Protein AF-A0A949KPG5-F1 (afdb_monomer_lite)

Sequence (249 aa):
MDTSNIGRNDLCPCGSGKKFKRCHMGREKDLVTDRLNQDPGQIALAITKLPVCDHPRAAEMIADFSLTSPAGKTITIKLVDLAAYAKLQTGAADAPRSTSGGVLVNPHKTRVLDPTHLYLALSPDADDSLIIHQLAHAADLICGSSLPPGKAAALSRETNLPVELLEHPQEFGDQLLELSERFGVELDAEDEIVAFLTKRKMLLPGRLIAEGNSSELLAAGEKTMRVLQDSKDEINARIRNRAGYTGGK

pLDDT: mean 87.22, std 13.72, range [38.03, 98.56]

Foldseek 3Di:
DDCPPQDQQHQPPLPPRHRCVVPCVVNVVVSCVSVVPDDLVVLLVQQVPAAFQPAVLLVVLQVPDWAQFPVRAIAGETGGAQQSVQCSVPPPDDGDPDQFAKDWDQLS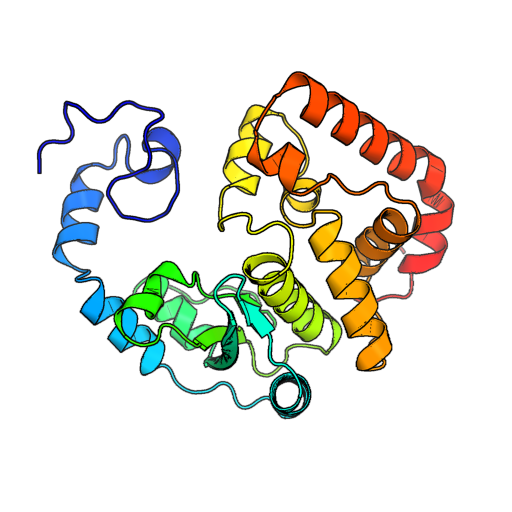SNCVPCVRYTYIHGHNPYDPQRSQLRVLLVRCCGPNLVDGPPLLVVLCVVQVFDSLLLSLALSSLVSSVVSCVVSVHDHALSNVLSVVCSVVVLRHGSVCSVVSPNPVSNVSRVSSVVCCVVCVVVSCVVHVPGPPDDPDD

Structure (mmCIF, N/CA/C/O backbone):
data_AF-A0A949KPG5-F1
#
_entry.id   AF-A0A949KPG5-F1
#
loop_
_atom_site.group_PDB
_atom_site.id
_atom_site.type_symbol
_atom_site.label_atom_id
_atom_site.label_alt_id
_atom_site.label_comp_id
_atom_site.label_asym_id
_atom_site.label_entity_id
_atom_site.label_seq_id
_atom_site.pdbx_PDB_ins_code
_atom_site.Cartn_x
_atom_site.Cartn_y
_atom_site.Cartn_z
_atom_site.occupancy
_atom_site.B_iso_or_equiv
_atom_site.auth_seq_id
_atom_site.auth_comp_id
_atom_site.auth_asym_id
_atom_site.auth_atom_id
_atom_site.pdbx_PDB_model_num
ATOM 1 N N . MET A 1 1 ? 35.330 7.882 1.977 1.00 56.25 1 MET A N 1
ATOM 2 C CA . MET A 1 1 ? 34.229 8.826 2.264 1.00 56.25 1 MET A CA 1
ATOM 3 C C . MET A 1 1 ? 34.246 9.070 3.755 1.00 56.25 1 MET A C 1
ATOM 5 O O . MET A 1 1 ? 34.258 8.091 4.489 1.00 56.25 1 MET A O 1
ATOM 9 N N . ASP A 1 2 ? 34.356 10.321 4.186 1.00 65.69 2 ASP A N 1
ATOM 10 C CA . ASP A 1 2 ? 34.474 10.651 5.604 1.00 65.69 2 ASP A CA 1
ATOM 11 C C . ASP A 1 2 ? 33.085 10.646 6.266 1.00 65.69 2 ASP A C 1
ATOM 13 O O . ASP A 1 2 ? 32.206 11.409 5.866 1.00 65.69 2 ASP A O 1
ATOM 17 N N . THR A 1 3 ? 32.862 9.743 7.225 1.00 67.50 3 THR A N 1
ATOM 18 C CA . THR A 1 3 ? 31.606 9.648 7.991 1.00 67.50 3 THR A CA 1
ATOM 19 C C . THR A 1 3 ? 31.633 10.443 9.291 1.00 67.50 3 THR A C 1
ATOM 21 O O . THR A 1 3 ? 30.638 10.448 10.012 1.00 67.50 3 THR A O 1
ATOM 24 N N . SER A 1 4 ? 32.735 11.141 9.579 1.00 72.50 4 SER A N 1
ATOM 25 C CA . SER A 1 4 ? 32.957 11.862 10.839 1.00 72.50 4 SER A CA 1
ATOM 26 C C . SER A 1 4 ? 31.982 13.022 11.061 1.00 72.50 4 SER A C 1
ATOM 28 O O . SER A 1 4 ? 31.731 13.397 12.200 1.00 72.50 4 SER A O 1
ATOM 30 N N . ASN A 1 5 ? 31.393 13.552 9.983 1.00 78.81 5 ASN A N 1
ATOM 31 C CA . ASN A 1 5 ? 30.455 14.679 10.022 1.00 78.81 5 ASN A CA 1
ATOM 32 C C . ASN A 1 5 ? 28.984 14.276 9.835 1.00 78.81 5 ASN A C 1
ATOM 34 O O . ASN A 1 5 ? 28.130 15.149 9.712 1.00 78.81 5 ASN A O 1
ATOM 38 N N . ILE A 1 6 ? 28.674 12.977 9.781 1.00 81.44 6 ILE A N 1
ATOM 39 C CA . ILE A 1 6 ? 27.290 12.512 9.642 1.00 81.44 6 ILE A CA 1
ATOM 40 C C . ILE A 1 6 ? 26.690 12.386 11.036 1.00 81.44 6 ILE A C 1
ATOM 42 O O . ILE A 1 6 ? 27.087 11.543 11.844 1.00 81.44 6 ILE A O 1
ATOM 46 N N . GLY A 1 7 ? 25.713 13.239 11.316 1.00 86.25 7 GLY A N 1
ATOM 47 C CA . GLY A 1 7 ? 24.964 13.217 12.552 1.00 86.25 7 GLY A CA 1
ATOM 48 C C . GLY A 1 7 ? 24.258 11.880 12.738 1.00 86.25 7 GLY A C 1
ATOM 49 O O . GLY A 1 7 ? 23.705 11.284 11.814 1.00 86.25 7 GLY A O 1
ATOM 50 N N . ARG A 1 8 ? 24.201 11.416 13.989 1.00 88.31 8 ARG A N 1
ATOM 51 C CA . ARG A 1 8 ? 23.516 10.175 14.387 1.00 88.31 8 ARG A CA 1
ATOM 52 C C . ARG A 1 8 ? 22.091 10.057 13.808 1.00 88.31 8 ARG A C 1
ATOM 54 O O . ARG A 1 8 ? 21.609 8.952 13.545 1.00 88.31 8 ARG A O 1
ATOM 61 N N . ASN A 1 9 ? 21.399 11.183 13.655 1.00 85.38 9 ASN A N 1
ATOM 62 C CA . ASN A 1 9 ? 20.020 11.248 13.174 1.00 85.38 9 ASN A CA 1
ATOM 63 C C . ASN A 1 9 ? 19.885 11.613 11.688 1.00 85.38 9 ASN A C 1
ATOM 65 O O . ASN A 1 9 ? 18.756 11.603 11.200 1.00 85.38 9 ASN A O 1
ATOM 69 N N . ASP A 1 10 ? 20.984 11.884 10.986 1.00 84.88 10 ASP A N 1
ATOM 70 C CA . ASP A 1 10 ? 20.966 12.239 9.567 1.00 84.88 10 ASP A CA 1
ATOM 71 C C . ASP A 1 10 ? 20.563 11.035 8.713 1.00 84.88 10 ASP A C 1
ATOM 73 O O . ASP A 1 10 ? 20.657 9.881 9.147 1.00 84.88 10 ASP A O 1
ATOM 77 N N . LEU A 1 11 ? 20.099 11.289 7.489 1.00 76.12 11 LEU A N 1
ATOM 78 C CA . LEU A 1 11 ? 19.806 10.219 6.539 1.00 76.12 11 LEU A CA 1
ATOM 79 C C . LEU A 1 11 ? 21.077 9.436 6.213 1.00 76.12 11 LEU A C 1
ATOM 81 O O . LEU A 1 11 ? 22.146 9.998 5.977 1.00 76.12 11 LEU A O 1
ATOM 85 N N . CYS A 1 12 ? 20.945 8.112 6.210 1.00 80.44 12 CYS A N 1
ATOM 86 C CA . CYS A 1 12 ? 22.068 7.229 6.007 1.00 80.44 12 CYS A CA 1
ATOM 87 C C . CYS A 1 12 ? 22.620 7.416 4.586 1.00 80.44 12 CYS A C 1
ATOM 89 O O . CYS A 1 12 ? 21.856 7.374 3.615 1.00 80.44 12 CYS A O 1
ATOM 91 N N . PRO A 1 13 ? 23.945 7.548 4.433 1.00 70.88 13 PRO A N 1
ATOM 92 C CA . PRO A 1 13 ? 24.547 7.879 3.151 1.00 70.88 13 PRO A CA 1
ATOM 93 C C . PRO A 1 13 ? 24.428 6.765 2.097 1.00 70.88 13 PRO A C 1
ATOM 95 O O . PRO A 1 13 ? 24.625 7.030 0.912 1.00 70.88 13 PRO A O 1
ATOM 98 N N . CYS A 1 14 ? 24.116 5.529 2.497 1.00 69.56 14 CYS A N 1
ATOM 99 C CA . CYS A 1 14 ? 23.904 4.399 1.583 1.00 69.56 14 CYS A CA 1
ATOM 100 C C . CYS A 1 14 ? 22.642 4.518 0.712 1.00 69.56 14 CYS A C 1
ATOM 102 O O . CYS A 1 14 ? 22.419 3.665 -0.135 1.00 69.56 14 CYS A O 1
ATOM 104 N N . GLY A 1 15 ? 21.790 5.530 0.917 1.00 62.12 15 GLY A N 1
ATOM 105 C CA . GLY A 1 15 ? 20.571 5.705 0.117 1.00 62.12 15 GLY A CA 1
ATOM 106 C C . GLY A 1 15 ? 19.405 4.805 0.537 1.00 62.12 15 GLY A C 1
ATOM 107 O O . GLY A 1 15 ? 18.381 4.771 -0.136 1.00 62.12 15 GLY A O 1
ATOM 108 N N . SER A 1 16 ? 19.507 4.121 1.682 1.00 63.41 16 SER A N 1
ATOM 109 C CA . SER A 1 16 ? 18.431 3.282 2.231 1.00 63.41 16 SER A CA 1
ATOM 110 C C . SER A 1 16 ? 17.210 4.062 2.740 1.00 63.41 16 SER A C 1
ATOM 112 O O . SER A 1 16 ? 16.208 3.449 3.100 1.00 63.41 16 SER A O 1
ATOM 114 N N . GLY A 1 17 ? 17.311 5.391 2.859 1.00 66.69 17 GLY A N 1
ATOM 115 C CA . GLY A 1 17 ? 16.279 6.251 3.451 1.00 66.69 17 GLY A CA 1
ATOM 116 C C . GLY A 1 17 ? 16.170 6.169 4.984 1.00 66.69 17 GLY A C 1
ATOM 117 O O . GLY A 1 17 ? 15.362 6.875 5.581 1.00 66.69 17 GLY A O 1
ATOM 118 N N . LYS A 1 18 ? 16.982 5.340 5.657 1.00 75.88 18 LYS A N 1
ATOM 119 C CA . LYS A 1 18 ? 16.983 5.182 7.128 1.00 75.88 18 LYS A CA 1
ATOM 120 C C . LYS A 1 18 ? 17.902 6.212 7.799 1.00 75.88 18 LYS A C 1
ATOM 122 O O . LYS A 1 18 ? 18.885 6.621 7.199 1.00 75.88 18 LYS A O 1
ATOM 127 N N . LYS A 1 19 ? 17.658 6.587 9.067 1.00 80.44 19 LYS A N 1
ATOM 128 C CA . LYS A 1 19 ? 18.608 7.397 9.873 1.00 80.44 19 LYS A CA 1
ATOM 129 C C . LYS A 1 19 ? 19.926 6.633 10.082 1.00 80.44 19 LYS A C 1
ATOM 131 O O . LYS A 1 19 ? 19.880 5.421 10.298 1.00 80.44 19 LYS A O 1
ATOM 136 N N . PHE A 1 20 ? 21.070 7.320 10.105 1.00 85.62 20 PHE A N 1
ATOM 137 C CA . PHE A 1 20 ? 22.410 6.723 10.206 1.00 85.62 20 PHE A CA 1
ATOM 138 C C . PHE A 1 20 ? 22.525 5.726 11.367 1.00 85.62 20 PHE A C 1
ATOM 140 O O . PHE A 1 20 ? 22.917 4.575 11.165 1.00 85.62 20 PHE A O 1
ATOM 147 N N . LYS A 1 21 ? 22.022 6.107 12.552 1.00 88.75 21 LYS A N 1
ATOM 148 C CA . LYS A 1 21 ? 21.967 5.250 13.753 1.00 88.75 21 LYS A CA 1
ATOM 149 C C . LYS A 1 21 ? 21.236 3.920 13.597 1.00 88.75 21 LYS A C 1
ATOM 151 O O . LYS A 1 21 ? 21.441 3.019 14.397 1.00 88.75 21 LYS A O 1
ATOM 156 N N . ARG A 1 22 ? 20.308 3.834 12.644 1.00 83.19 22 ARG A N 1
ATOM 157 C CA . ARG A 1 22 ? 19.443 2.665 12.416 1.00 83.19 22 ARG A CA 1
ATOM 158 C C . ARG A 1 22 ? 19.856 1.871 11.180 1.00 83.19 22 ARG A C 1
ATOM 160 O O . ARG A 1 22 ? 19.130 0.968 10.777 1.00 83.19 22 ARG A O 1
ATOM 167 N N . CYS A 1 23 ? 20.960 2.255 10.549 1.00 80.75 23 CYS A N 1
ATOM 168 C CA . CYS A 1 23 ? 21.417 1.663 9.307 1.00 80.75 23 CYS A CA 1
ATOM 169 C C . CYS A 1 23 ? 22.875 1.223 9.439 1.00 80.75 23 CYS A C 1
ATOM 171 O O . CYS A 1 23 ? 23.128 0.032 9.579 1.00 80.75 23 CYS A O 1
ATOM 173 N N . HIS A 1 24 ? 23.810 2.175 9.484 1.00 83.25 24 HIS A N 1
ATOM 174 C CA . HIS A 1 24 ? 25.244 1.886 9.385 1.00 83.25 24 HIS A CA 1
ATOM 175 C C . HIS A 1 24 ? 26.096 2.479 10.514 1.00 83.25 24 HIS A C 1
ATOM 177 O O . HIS A 1 24 ? 27.315 2.363 10.476 1.00 83.25 24 HIS A O 1
ATOM 183 N N . MET A 1 25 ? 25.492 3.081 11.540 1.00 82.94 25 MET A N 1
ATOM 184 C CA . MET A 1 25 ? 26.232 3.467 12.746 1.00 82.94 25 MET A CA 1
ATOM 185 C C . MET A 1 25 ? 26.735 2.212 13.474 1.00 82.94 25 MET A C 1
ATOM 187 O O . MET A 1 25 ? 25.940 1.341 13.829 1.00 82.94 25 MET A O 1
ATOM 191 N N . GLY A 1 26 ? 28.048 2.118 13.676 1.00 80.06 26 GLY A N 1
ATOM 192 C CA . GLY A 1 26 ? 28.745 0.913 14.134 1.00 80.06 26 GLY A CA 1
ATOM 193 C C . GLY A 1 26 ? 28.999 -0.134 13.039 1.00 80.06 26 GLY A C 1
ATOM 194 O O . GLY A 1 26 ? 29.493 -1.218 13.341 1.00 80.06 26 GLY A O 1
ATOM 195 N N . ARG A 1 27 ? 28.641 0.164 11.783 1.00 81.44 27 ARG A N 1
ATOM 196 C CA . ARG A 1 27 ? 28.876 -0.654 10.577 1.00 81.44 27 ARG A CA 1
ATOM 197 C C . ARG A 1 27 ? 29.355 0.221 9.419 1.00 81.44 27 ARG A C 1
ATOM 199 O O . ARG A 1 27 ? 28.983 0.034 8.265 1.00 81.44 27 ARG A O 1
ATOM 206 N N . GLU A 1 28 ? 30.165 1.227 9.719 1.00 80.94 28 GLU A N 1
ATOM 207 C CA . GLU A 1 28 ? 30.545 2.263 8.759 1.00 80.94 28 GLU A CA 1
ATOM 208 C C . GLU A 1 28 ? 31.368 1.697 7.595 1.00 80.94 28 GLU A C 1
ATOM 210 O O . GLU A 1 28 ? 31.343 2.237 6.492 1.00 80.94 28 GLU A O 1
ATOM 215 N N . LYS A 1 29 ? 32.056 0.571 7.817 1.00 67.06 29 LYS A N 1
ATOM 216 C CA . LYS A 1 29 ? 32.770 -0.169 6.770 1.00 67.06 29 LYS A CA 1
ATOM 217 C C . LYS A 1 29 ? 31.815 -0.712 5.704 1.00 67.06 29 LYS A C 1
ATOM 219 O O . LYS A 1 29 ? 32.155 -0.655 4.527 1.00 67.06 29 LYS A O 1
ATOM 224 N N . ASP A 1 30 ? 30.605 -1.112 6.091 1.00 65.19 30 ASP A N 1
ATOM 225 C CA . ASP A 1 30 ? 29.589 -1.630 5.171 1.00 65.19 30 ASP A CA 1
ATOM 226 C C . ASP A 1 30 ? 29.040 -0.518 4.263 1.00 65.19 30 ASP A C 1
ATOM 228 O O . ASP A 1 30 ? 28.627 -0.798 3.148 1.00 65.19 30 ASP A O 1
ATOM 232 N N . LEU A 1 31 ? 29.125 0.765 4.657 1.00 63.34 31 LEU A N 1
ATOM 233 C CA . LEU A 1 31 ? 28.793 1.890 3.762 1.00 63.34 31 LEU A CA 1
ATOM 234 C C . LEU A 1 31 ? 29.729 1.963 2.571 1.00 63.34 31 LEU A C 1
ATOM 236 O O . LEU A 1 31 ? 29.316 2.391 1.500 1.00 63.34 31 LEU A O 1
ATOM 240 N N . VAL A 1 32 ? 31.005 1.647 2.787 1.00 52.97 32 VAL A N 1
ATOM 241 C CA . VAL A 1 32 ? 32.020 1.676 1.740 1.00 52.97 32 VAL A CA 1
ATOM 242 C C . VAL A 1 32 ? 31.777 0.502 0.802 1.00 52.97 32 VAL A C 1
ATOM 244 O O . VAL A 1 32 ? 31.786 0.703 -0.402 1.00 52.97 32 VAL A O 1
ATOM 247 N N . THR A 1 33 ? 31.441 -0.674 1.328 1.00 51.62 33 THR A N 1
ATOM 248 C CA . THR A 1 33 ? 31.066 -1.850 0.534 1.00 51.62 33 THR A CA 1
ATOM 249 C C . THR A 1 33 ? 29.762 -1.635 -0.245 1.00 51.62 33 THR A C 1
ATOM 251 O O . THR A 1 33 ? 29.725 -1.901 -1.440 1.00 51.62 33 THR A O 1
ATOM 254 N N . ASP A 1 34 ? 28.724 -1.076 0.380 1.00 57.56 34 ASP A N 1
ATOM 255 C CA . ASP A 1 34 ? 27.431 -0.795 -0.258 1.00 57.56 34 ASP A CA 1
ATOM 256 C C . ASP A 1 34 ? 27.535 0.341 -1.289 1.00 57.56 34 ASP A C 1
ATOM 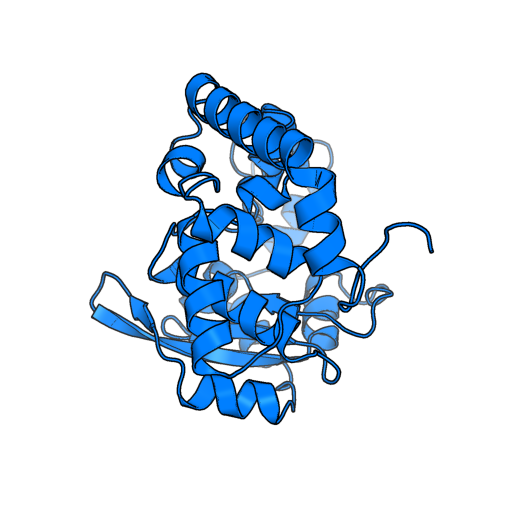258 O O . ASP A 1 34 ? 26.958 0.249 -2.367 1.00 57.56 34 ASP A O 1
ATOM 262 N N . ARG A 1 35 ? 28.307 1.405 -1.005 1.00 50.22 35 ARG A N 1
ATOM 263 C CA . ARG A 1 35 ? 28.515 2.527 -1.944 1.00 50.22 35 ARG A CA 1
ATOM 264 C C . ARG A 1 35 ? 29.476 2.203 -3.082 1.00 50.22 35 ARG A C 1
ATOM 266 O O . ARG A 1 35 ? 29.284 2.727 -4.173 1.00 50.22 35 ARG A O 1
ATOM 273 N N . LEU A 1 36 ? 30.511 1.393 -2.847 1.00 44.59 36 LEU A N 1
ATOM 274 C CA . LEU A 1 36 ? 31.435 0.966 -3.906 1.00 44.59 36 LEU A CA 1
ATOM 275 C C . LEU A 1 36 ? 30.798 -0.074 -4.839 1.00 44.59 36 LEU A C 1
ATOM 277 O O . LEU A 1 36 ? 31.226 -0.173 -5.984 1.00 44.59 36 LEU A O 1
ATOM 281 N N . ASN A 1 37 ? 29.772 -0.804 -4.385 1.00 51.34 37 ASN A N 1
ATOM 282 C CA . ASN A 1 37 ? 29.113 -1.855 -5.167 1.00 51.34 37 ASN A CA 1
ATOM 283 C C . ASN A 1 37 ? 27.812 -1.432 -5.866 1.00 51.34 37 ASN A C 1
ATOM 285 O O . ASN A 1 37 ? 27.186 -2.273 -6.508 1.00 51.34 37 ASN A O 1
ATOM 289 N N . GLN A 1 38 ? 27.359 -0.182 -5.744 1.00 60.91 38 GLN A N 1
ATOM 290 C CA . GLN A 1 38 ? 26.048 0.204 -6.269 1.00 60.91 38 GLN A CA 1
ATOM 291 C C . GLN A 1 38 ? 26.065 1.590 -6.920 1.00 60.91 38 GLN A C 1
ATOM 293 O O . GLN A 1 38 ? 25.584 2.576 -6.365 1.00 60.91 38 GLN A O 1
ATOM 298 N N . ASP A 1 39 ? 26.587 1.657 -8.146 1.00 73.38 39 ASP A N 1
ATOM 299 C CA . ASP A 1 39 ? 26.216 2.724 -9.078 1.00 73.38 39 ASP A CA 1
ATOM 300 C C . ASP A 1 39 ? 24.673 2.740 -9.208 1.00 73.38 39 ASP A C 1
ATOM 302 O O . ASP A 1 39 ? 24.089 1.703 -9.549 1.00 73.38 39 ASP A O 1
ATOM 306 N N . PRO A 1 40 ? 23.983 3.870 -8.939 1.00 75.62 40 PRO A N 1
ATOM 307 C CA . PRO A 1 40 ? 22.532 3.969 -9.094 1.00 75.62 40 PRO A CA 1
ATOM 308 C C . PRO A 1 40 ? 22.040 3.503 -10.469 1.00 75.62 40 PRO A C 1
ATOM 310 O O . PRO A 1 40 ? 20.967 2.906 -10.563 1.00 75.62 40 PRO A O 1
ATOM 313 N N . GLY A 1 41 ? 22.837 3.720 -11.523 1.00 84.00 41 GLY A N 1
ATOM 314 C CA . GLY A 1 41 ? 22.552 3.207 -12.860 1.00 84.00 41 GLY A CA 1
ATOM 315 C C . GLY A 1 41 ? 22.588 1.678 -12.929 1.00 84.00 41 GLY A C 1
ATOM 316 O O . GLY A 1 41 ? 21.709 1.075 -13.540 1.00 84.00 41 GLY A O 1
ATOM 317 N N . GLN A 1 42 ? 23.543 1.029 -12.256 1.00 85.56 42 GLN A N 1
ATOM 318 C CA . GLN A 1 42 ? 23.644 -0.434 -12.202 1.00 85.56 42 GLN A CA 1
ATOM 319 C C . GLN A 1 42 ? 22.510 -1.075 -11.399 1.00 85.56 42 GLN A C 1
ATOM 321 O O . GLN A 1 42 ? 21.978 -2.092 -11.839 1.00 85.56 42 GLN A O 1
ATOM 326 N N . ILE A 1 43 ? 22.092 -0.484 -10.271 1.00 85.75 43 ILE A N 1
ATOM 327 C CA . ILE A 1 43 ? 20.917 -0.975 -9.527 1.00 85.75 43 ILE A CA 1
ATOM 328 C C . ILE A 1 43 ? 19.665 -0.874 -10.396 1.00 85.75 43 ILE A C 1
ATOM 330 O O . ILE A 1 43 ? 18.920 -1.847 -10.518 1.00 85.75 43 ILE A O 1
ATOM 334 N N . ALA A 1 44 ? 19.434 0.294 -11.004 1.00 89.88 44 ALA A N 1
ATOM 335 C CA . ALA A 1 44 ? 18.288 0.505 -11.876 1.00 89.88 44 ALA A CA 1
ATOM 336 C C . ALA A 1 44 ? 18.293 -0.514 -13.020 1.00 89.88 44 ALA A C 1
ATOM 338 O O . ALA A 1 44 ? 17.279 -1.157 -13.290 1.00 89.88 44 ALA A O 1
ATOM 339 N N . LEU A 1 45 ? 19.459 -0.731 -13.638 1.00 92.00 45 LEU A N 1
ATOM 340 C CA . LEU A 1 45 ? 19.629 -1.703 -14.709 1.00 92.00 45 LEU A CA 1
ATOM 341 C C . LEU A 1 45 ? 19.344 -3.130 -14.230 1.00 92.00 45 LEU A C 1
ATOM 343 O O . LEU A 1 45 ? 18.668 -3.874 -14.932 1.00 92.00 45 LEU A O 1
ATOM 347 N N . ALA A 1 46 ? 19.819 -3.509 -13.044 1.00 92.38 46 ALA A N 1
ATOM 348 C CA . ALA A 1 46 ? 19.567 -4.825 -12.471 1.00 92.38 46 ALA A CA 1
ATOM 349 C C . ALA A 1 46 ? 18.071 -5.055 -12.214 1.00 92.38 46 ALA A C 1
ATOM 351 O O . ALA A 1 46 ? 17.557 -6.104 -12.584 1.00 92.38 46 ALA A O 1
ATOM 352 N N . ILE A 1 47 ? 17.363 -4.064 -11.660 1.00 93.12 47 ILE A N 1
ATOM 353 C CA . ILE A 1 47 ? 15.917 -4.150 -11.401 1.00 93.12 47 ILE A CA 1
ATOM 354 C C . ILE A 1 47 ? 15.126 -4.228 -12.710 1.00 93.12 47 ILE A C 1
ATOM 356 O O . ILE A 1 47 ? 14.265 -5.089 -12.851 1.00 93.12 47 ILE A O 1
ATOM 360 N N . THR A 1 48 ? 15.437 -3.371 -13.688 1.00 94.56 48 THR A N 1
ATOM 361 C CA . THR A 1 48 ? 14.739 -3.351 -14.993 1.00 94.56 48 THR A CA 1
ATOM 362 C C . THR A 1 48 ? 14.937 -4.635 -15.808 1.00 94.56 48 THR A C 1
ATOM 364 O O . THR A 1 48 ? 14.162 -4.902 -16.722 1.00 94.56 48 THR A O 1
ATOM 367 N N . LYS A 1 49 ? 15.965 -5.430 -15.479 1.00 95.88 49 LYS A N 1
ATOM 368 C CA . LYS A 1 49 ? 16.280 -6.725 -16.099 1.00 95.88 49 LYS A CA 1
ATOM 369 C C . LYS A 1 49 ? 15.787 -7.930 -15.299 1.00 95.88 49 LYS A C 1
ATOM 371 O O . LYS A 1 49 ? 16.075 -9.060 -15.696 1.00 95.88 49 LYS A O 1
ATOM 376 N N . LEU A 1 50 ? 15.103 -7.719 -14.175 1.00 95.50 50 LEU A N 1
ATOM 377 C CA . LEU A 1 50 ? 14.531 -8.832 -13.427 1.00 95.50 50 LEU A CA 1
ATOM 378 C C . LEU A 1 50 ? 13.514 -9.587 -14.293 1.00 95.50 50 LEU A C 1
ATOM 380 O O . LEU A 1 50 ? 12.850 -8.971 -15.131 1.00 95.50 50 LEU A O 1
ATOM 384 N N . PRO A 1 51 ? 13.376 -10.909 -14.092 1.00 97.00 51 PRO A N 1
ATOM 385 C CA . PRO A 1 51 ? 12.312 -11.671 -14.724 1.00 97.00 51 PRO A CA 1
ATOM 386 C C . PRO A 1 51 ? 10.953 -11.039 -14.421 1.00 97.00 51 PRO A C 1
ATOM 388 O O . PRO A 1 51 ? 10.711 -10.592 -13.298 1.00 97.00 51 PRO A O 1
ATOM 391 N N . VAL A 1 52 ? 10.074 -11.012 -15.418 1.00 96.94 52 VAL A N 1
ATOM 392 C CA . VAL A 1 52 ? 8.681 -10.596 -15.232 1.00 96.94 52 VAL A CA 1
ATOM 393 C C . VAL A 1 52 ? 7.975 -11.640 -14.366 1.00 96.94 52 VAL A C 1
ATOM 395 O O . VAL A 1 52 ? 8.185 -12.837 -14.561 1.00 96.94 52 VAL A O 1
ATOM 398 N N . CYS A 1 53 ? 7.146 -11.196 -13.420 1.00 96.00 53 CYS A N 1
ATOM 399 C CA . CYS A 1 53 ? 6.233 -12.097 -12.717 1.00 96.00 53 CYS A CA 1
ATOM 400 C C . CYS A 1 53 ? 5.025 -12.380 -13.618 1.00 96.00 53 CYS A C 1
ATOM 402 O O . CYS A 1 53 ? 4.294 -11.455 -13.978 1.00 96.00 53 CYS A O 1
ATOM 404 N N . ASP A 1 54 ? 4.844 -13.644 -14.004 1.00 94.12 54 ASP A N 1
ATOM 405 C CA . ASP A 1 54 ? 3.699 -14.086 -14.800 1.00 94.12 54 ASP A CA 1
ATOM 406 C C . ASP A 1 54 ? 2.496 -14.321 -13.883 1.00 94.12 54 ASP A C 1
ATOM 408 O O . ASP A 1 54 ? 2.337 -15.387 -13.289 1.00 94.12 54 ASP A O 1
ATOM 412 N N . HIS A 1 55 ? 1.683 -13.278 -13.723 1.00 95.94 55 HIS A N 1
ATOM 413 C CA . HIS A 1 55 ? 0.494 -13.304 -12.885 1.00 95.94 55 HIS A CA 1
ATOM 414 C C . HIS A 1 55 ? -0.708 -12.749 -13.664 1.00 95.94 55 HIS A C 1
ATOM 416 O O . HIS A 1 55 ? -0.873 -11.527 -13.739 1.00 95.94 55 HIS A O 1
ATOM 422 N N . PRO A 1 56 ? -1.594 -13.607 -14.209 1.00 94.94 56 PRO A N 1
ATOM 423 C CA . PRO A 1 56 ? -2.662 -13.180 -15.118 1.00 94.94 56 PRO A CA 1
ATOM 424 C C . PRO A 1 56 ? -3.582 -12.112 -14.524 1.00 94.94 56 PRO A C 1
ATOM 426 O O . PRO A 1 56 ? -3.867 -11.105 -15.168 1.00 94.94 56 PRO A O 1
ATOM 429 N N . ARG A 1 57 ? -3.992 -12.296 -13.264 1.00 95.00 57 ARG A N 1
ATOM 430 C CA . ARG A 1 57 ? -4.895 -11.363 -12.586 1.00 95.00 57 ARG A CA 1
ATOM 431 C C . ARG A 1 57 ? -4.263 -9.996 -12.313 1.00 95.00 57 ARG A C 1
ATOM 433 O O . ARG A 1 57 ? -4.875 -8.973 -12.596 1.00 95.00 57 ARG A O 1
ATOM 440 N N . ALA A 1 58 ? -3.017 -9.960 -11.841 1.00 96.62 58 ALA A N 1
ATOM 441 C CA . ALA A 1 58 ? -2.277 -8.712 -11.682 1.00 96.62 58 ALA A CA 1
ATOM 442 C C . ALA A 1 58 ? -2.043 -8.011 -13.029 1.00 96.62 58 ALA A C 1
ATOM 444 O O . ALA A 1 58 ? -2.157 -6.791 -13.105 1.00 96.62 58 ALA A O 1
ATOM 445 N N . ALA A 1 59 ? -1.753 -8.765 -14.095 1.00 95.75 59 ALA A N 1
ATOM 446 C CA . ALA A 1 59 ? -1.591 -8.210 -15.436 1.00 95.75 59 ALA A CA 1
ATOM 447 C C . ALA A 1 59 ? -2.886 -7.554 -15.950 1.00 95.75 59 ALA A C 1
ATOM 449 O O . ALA A 1 59 ? -2.823 -6.459 -16.505 1.00 95.75 59 ALA A O 1
ATOM 450 N N . GLU A 1 60 ? -4.044 -8.179 -15.715 1.00 95.75 60 GLU A N 1
ATOM 451 C CA . GLU A 1 60 ? -5.364 -7.605 -16.011 1.00 95.75 60 GLU A CA 1
ATOM 452 C C . GLU A 1 60 ? -5.588 -6.294 -15.243 1.00 95.75 60 GLU A C 1
ATOM 454 O O . GLU A 1 60 ? -5.862 -5.264 -15.855 1.00 95.75 60 GLU A O 1
ATOM 459 N N . MET A 1 61 ? -5.401 -6.304 -13.917 1.00 96.44 61 MET A N 1
ATOM 460 C CA . MET A 1 61 ? -5.583 -5.108 -13.085 1.00 96.44 61 MET A CA 1
ATOM 461 C C . MET A 1 61 ? -4.652 -3.966 -13.512 1.00 96.44 61 MET A C 1
ATOM 463 O O . MET A 1 61 ? -5.066 -2.810 -13.545 1.00 96.44 61 MET A O 1
ATOM 467 N N . ILE A 1 62 ? -3.401 -4.282 -13.863 1.00 95.38 62 ILE A N 1
ATOM 468 C CA . ILE A 1 62 ? -2.393 -3.294 -14.264 1.00 95.38 62 ILE A CA 1
ATOM 469 C C . ILE A 1 62 ? -2.664 -2.711 -15.651 1.00 95.38 62 ILE A C 1
ATOM 471 O O . ILE A 1 62 ? -2.372 -1.535 -15.865 1.00 95.38 62 ILE A O 1
ATOM 475 N N . ALA A 1 63 ? -3.216 -3.491 -16.585 1.00 93.25 63 ALA A N 1
ATOM 476 C CA . ALA A 1 63 ? -3.482 -3.026 -17.947 1.00 93.25 63 ALA A CA 1
ATOM 477 C C . ALA A 1 63 ? -4.370 -1.770 -17.969 1.00 93.25 63 ALA A C 1
ATOM 479 O O . ALA A 1 63 ? -4.106 -0.842 -18.734 1.00 93.25 63 ALA A O 1
ATOM 480 N N . ASP A 1 64 ? -5.347 -1.708 -17.062 1.00 85.44 64 ASP A N 1
ATOM 481 C CA . ASP A 1 64 ? -6.252 -0.568 -16.916 1.00 85.44 64 ASP A CA 1
ATOM 482 C C . ASP A 1 64 ? -5.827 0.400 -15.791 1.00 85.44 64 ASP A C 1
ATOM 484 O O . ASP A 1 64 ? -6.527 1.376 -15.492 1.00 85.44 64 ASP A O 1
ATOM 488 N N . PHE A 1 65 ? -4.685 0.163 -15.144 1.00 90.94 65 PHE A N 1
ATOM 489 C CA . PHE A 1 65 ? -4.189 0.971 -14.035 1.00 90.94 65 PHE A CA 1
ATOM 490 C C . PHE A 1 65 ? -3.055 1.898 -14.486 1.00 90.94 65 PHE A C 1
ATOM 492 O O . PHE A 1 65 ? -1.886 1.520 -14.595 1.00 90.94 65 PHE A O 1
ATOM 499 N N . SER A 1 66 ? -3.407 3.165 -14.706 1.00 91.25 66 SER A N 1
ATOM 500 C CA . SER A 1 66 ? -2.455 4.245 -14.966 1.00 91.25 66 SER A CA 1
ATOM 501 C C . SER A 1 66 ? -2.657 5.383 -13.977 1.00 91.25 66 SER A C 1
ATOM 503 O O . SER A 1 66 ? -3.791 5.782 -13.713 1.00 91.25 66 SER A O 1
ATOM 505 N N . LEU A 1 67 ? -1.560 5.948 -13.486 1.00 92.88 67 LEU A N 1
ATOM 506 C CA . LEU A 1 67 ? -1.567 7.064 -12.547 1.00 92.88 67 LEU A CA 1
ATOM 507 C C . LEU A 1 67 ? -1.093 8.330 -13.254 1.00 92.88 67 LEU A C 1
ATOM 509 O O . LEU A 1 67 ? -0.167 8.288 -14.063 1.00 92.88 67 LEU A O 1
ATOM 513 N N . THR A 1 68 ? -1.683 9.477 -12.930 1.00 93.19 68 THR A N 1
ATOM 514 C CA . THR A 1 68 ? -1.178 10.769 -13.410 1.00 93.19 68 THR A CA 1
ATOM 515 C C . THR A 1 68 ? -0.420 11.450 -12.283 1.00 93.19 68 THR A C 1
ATOM 517 O O . THR A 1 68 ? -1.000 11.815 -11.265 1.00 93.19 68 THR A O 1
ATOM 520 N N . SER A 1 69 ? 0.892 11.618 -12.453 1.00 88.19 69 SER A N 1
ATOM 521 C CA . SER A 1 69 ? 1.718 12.337 -11.477 1.00 88.19 69 SER A CA 1
ATOM 522 C C . SER A 1 69 ? 1.317 13.818 -11.377 1.00 88.19 69 SER A C 1
ATOM 524 O O . SER A 1 69 ? 0.791 14.370 -12.347 1.00 88.19 69 SER A O 1
ATOM 526 N N . PRO A 1 70 ? 1.662 14.524 -10.282 1.00 85.69 70 PRO A N 1
ATOM 527 C CA . PRO A 1 70 ? 1.409 15.964 -10.148 1.00 85.69 70 PRO A CA 1
ATOM 528 C C . PRO A 1 70 ? 2.033 16.812 -11.267 1.00 85.69 70 PRO 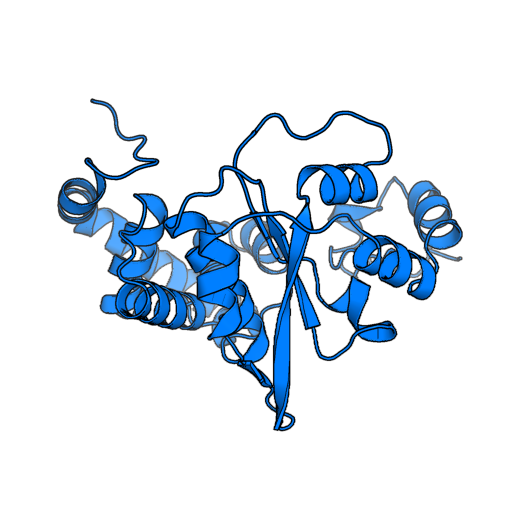A C 1
ATOM 530 O O . PRO A 1 70 ? 1.566 17.906 -11.564 1.00 85.69 70 PRO A O 1
ATOM 533 N N . ALA A 1 71 ? 3.083 16.297 -11.916 1.00 87.25 71 ALA A N 1
ATOM 534 C CA . ALA A 1 71 ? 3.725 16.922 -13.071 1.00 87.25 71 ALA A CA 1
ATOM 535 C C . ALA A 1 71 ? 3.030 16.604 -14.415 1.00 87.25 71 ALA A C 1
ATOM 537 O O . ALA A 1 71 ? 3.587 16.899 -15.470 1.00 87.25 71 ALA A O 1
ATOM 538 N N . GLY A 1 72 ? 1.862 15.954 -14.399 1.00 90.88 72 GLY A N 1
ATOM 539 C CA . GLY A 1 72 ? 1.087 15.596 -15.588 1.00 90.88 72 GLY A CA 1
ATOM 540 C C . GLY A 1 72 ? 1.630 14.402 -16.377 1.00 90.88 72 GLY A C 1
ATOM 541 O O . GLY A 1 72 ? 1.150 14.129 -17.473 1.00 90.88 72 GLY A O 1
ATOM 542 N N . LYS A 1 73 ? 2.637 13.681 -15.863 1.00 91.88 73 LYS A N 1
ATOM 543 C CA . LYS A 1 73 ? 3.160 12.471 -16.523 1.00 91.88 73 LYS A CA 1
ATOM 544 C C . LYS A 1 73 ? 2.343 11.249 -16.147 1.00 91.88 73 LYS A C 1
ATOM 546 O O . LYS A 1 73 ? 2.124 11.026 -14.955 1.00 91.88 73 LYS A O 1
ATOM 551 N N . THR A 1 74 ? 2.007 10.440 -17.143 1.00 95.38 74 THR A N 1
ATOM 552 C CA . THR A 1 74 ? 1.444 9.105 -16.950 1.00 95.38 74 THR A CA 1
ATOM 553 C C . THR A 1 74 ? 2.506 8.167 -16.384 1.00 95.38 74 THR A C 1
ATOM 555 O O . THR A 1 74 ? 3.619 8.086 -16.907 1.00 95.38 74 THR A O 1
ATOM 558 N N . ILE A 1 75 ? 2.153 7.479 -15.306 1.00 95.81 75 ILE A N 1
ATOM 559 C CA . ILE A 1 75 ? 2.957 6.477 -14.619 1.00 95.81 75 ILE A CA 1
ATOM 560 C C . ILE A 1 75 ? 2.223 5.140 -14.719 1.00 95.81 75 ILE A C 1
ATOM 562 O O . ILE A 1 75 ? 1.028 5.061 -14.435 1.00 95.81 75 ILE A O 1
ATOM 566 N N . THR A 1 76 ? 2.942 4.094 -15.109 1.00 96.38 76 THR A N 1
ATOM 567 C CA . THR A 1 76 ? 2.417 2.722 -15.241 1.00 96.38 76 THR A CA 1
ATOM 568 C C . THR A 1 76 ? 3.187 1.755 -14.346 1.00 96.38 76 THR A C 1
ATOM 570 O O . THR A 1 76 ? 4.266 2.094 -13.853 1.00 96.38 76 THR A O 1
ATOM 573 N N . ILE A 1 77 ? 2.669 0.543 -14.145 1.00 96.88 77 ILE A N 1
ATOM 574 C CA . ILE A 1 77 ? 3.312 -0.484 -13.314 1.00 96.88 77 ILE A CA 1
ATOM 575 C C . ILE A 1 77 ? 3.917 -1.591 -14.180 1.00 96.88 77 ILE A C 1
ATOM 577 O O . ILE A 1 77 ? 3.330 -2.017 -15.169 1.00 96.88 77 ILE A O 1
ATOM 581 N N . LYS A 1 78 ? 5.103 -2.065 -13.791 1.00 97.44 78 LYS A N 1
ATOM 582 C CA . LYS A 1 78 ? 5.747 -3.273 -14.315 1.00 97.44 78 LYS A CA 1
ATOM 583 C C . LYS A 1 78 ? 5.853 -4.323 -13.217 1.00 97.44 78 LYS A C 1
ATOM 585 O O . LYS A 1 78 ? 6.315 -4.021 -12.117 1.00 97.44 78 LYS A O 1
ATOM 590 N N . LEU A 1 79 ? 5.465 -5.552 -13.536 1.00 97.62 79 LEU A N 1
ATOM 591 C CA . LEU A 1 79 ? 5.609 -6.700 -12.645 1.00 97.62 79 LEU A CA 1
ATOM 592 C C . LEU A 1 79 ? 7.004 -7.311 -12.771 1.00 97.62 79 LEU A C 1
ATOM 594 O O . LEU A 1 79 ? 7.492 -7.529 -13.880 1.00 97.62 79 LEU A O 1
ATOM 598 N N . VAL A 1 80 ? 7.620 -7.630 -11.637 1.00 97.19 80 VAL A N 1
ATOM 599 C CA . VAL A 1 80 ? 8.875 -8.394 -11.569 1.00 97.19 80 VAL A CA 1
ATOM 600 C C . VAL A 1 80 ? 8.762 -9.518 -10.548 1.00 97.19 80 VAL A C 1
ATOM 602 O O . VAL A 1 80 ? 7.976 -9.441 -9.607 1.00 97.19 80 VAL A O 1
ATOM 605 N N . ASP A 1 81 ? 9.538 -10.577 -10.732 1.00 95.75 81 ASP A N 1
ATOM 606 C CA . ASP A 1 81 ? 9.550 -11.731 -9.837 1.00 95.75 81 ASP A CA 1
ATOM 607 C C . ASP A 1 81 ? 10.067 -11.348 -8.439 1.00 95.75 81 ASP A C 1
ATOM 609 O O . ASP A 1 81 ? 11.179 -10.824 -8.281 1.00 95.75 81 ASP A O 1
ATOM 613 N N . LEU A 1 82 ? 9.257 -11.619 -7.409 1.00 94.25 82 LEU A N 1
ATOM 614 C CA . LEU A 1 82 ? 9.592 -11.287 -6.023 1.00 94.25 82 LEU A CA 1
ATOM 615 C C . LEU A 1 82 ? 10.849 -12.009 -5.533 1.00 94.25 82 LEU A C 1
ATOM 617 O O . LEU A 1 82 ? 11.677 -11.402 -4.851 1.00 94.25 82 LEU A O 1
ATOM 621 N N . ALA A 1 83 ? 11.024 -13.284 -5.886 1.00 91.00 83 ALA A N 1
ATOM 622 C CA . ALA A 1 83 ? 12.162 -14.070 -5.423 1.00 91.00 83 ALA A CA 1
ATOM 623 C C . ALA A 1 83 ? 13.482 -13.566 -6.032 1.00 91.00 83 ALA A C 1
ATOM 625 O O . ALA A 1 83 ? 14.499 -13.470 -5.339 1.00 91.00 83 ALA A O 1
ATOM 626 N N . ALA A 1 84 ? 13.476 -13.199 -7.311 1.00 91.69 84 ALA A N 1
ATOM 627 C CA . ALA A 1 84 ? 14.600 -12.586 -8.000 1.00 91.69 84 ALA A CA 1
ATOM 628 C C . ALA A 1 84 ? 14.904 -11.190 -7.438 1.00 91.69 84 ALA A C 1
ATOM 630 O O . ALA A 1 84 ? 16.072 -10.874 -7.193 1.00 91.69 84 ALA A O 1
ATOM 631 N N . TYR A 1 85 ? 13.873 -10.384 -7.158 1.00 91.25 85 TYR A N 1
ATOM 632 C CA . TYR A 1 85 ? 14.053 -9.093 -6.493 1.00 91.25 85 TYR A CA 1
ATOM 633 C C . TYR A 1 85 ? 14.673 -9.252 -5.098 1.00 91.25 85 TYR A C 1
ATOM 635 O O . TYR A 1 85 ? 15.619 -8.537 -4.767 1.00 91.25 85 TYR A O 1
ATOM 643 N N . ALA A 1 86 ? 14.205 -10.213 -4.298 1.00 86.31 86 ALA A N 1
ATOM 644 C CA . ALA A 1 86 ? 14.739 -10.482 -2.965 1.00 86.31 86 ALA A CA 1
ATOM 645 C C . ALA A 1 86 ? 16.225 -10.879 -3.011 1.00 86.31 86 ALA A C 1
ATOM 647 O O . ALA A 1 86 ? 17.033 -10.280 -2.301 1.00 86.31 86 ALA A O 1
ATOM 648 N N . LYS A 1 87 ? 16.606 -11.795 -3.915 1.00 84.31 87 LYS A N 1
ATOM 649 C CA . LYS A 1 87 ? 18.011 -12.194 -4.145 1.00 84.31 87 LYS A CA 1
ATOM 650 C C . LYS A 1 87 ? 18.905 -11.012 -4.527 1.00 84.31 87 LYS A C 1
ATOM 652 O O . LYS A 1 87 ? 20.069 -10.965 -4.134 1.00 84.31 87 LYS A O 1
ATOM 657 N N . LEU A 1 88 ? 18.370 -10.045 -5.276 1.00 84.62 88 LEU A N 1
ATOM 658 C CA . LEU A 1 88 ? 19.089 -8.818 -5.621 1.00 84.62 88 LEU A CA 1
ATOM 659 C C . LEU A 1 88 ? 19.321 -7.912 -4.394 1.00 84.62 88 LEU A C 1
ATOM 661 O O . LEU A 1 88 ? 20.312 -7.188 -4.364 1.00 84.62 88 LEU A O 1
ATOM 665 N N . GLN A 1 89 ? 18.435 -7.936 -3.389 1.00 75.38 89 GLN A N 1
ATOM 666 C CA . GLN A 1 89 ? 18.563 -7.117 -2.174 1.00 75.38 89 GLN A CA 1
ATOM 667 C C . GLN A 1 89 ? 19.506 -7.719 -1.124 1.00 75.38 89 GLN A C 1
ATOM 669 O O . GLN A 1 89 ? 20.236 -6.971 -0.477 1.00 75.38 89 GLN A O 1
ATOM 674 N N . THR A 1 90 ? 19.470 -9.037 -0.911 1.00 66.00 90 THR A N 1
ATOM 675 C CA . THR A 1 90 ? 20.218 -9.707 0.172 1.00 66.00 90 THR A CA 1
ATOM 676 C C . THR A 1 90 ? 21.580 -10.251 -0.262 1.00 66.00 90 THR A C 1
ATOM 678 O O . THR A 1 90 ? 22.366 -10.678 0.585 1.00 66.00 90 THR A O 1
ATOM 681 N N . GLY A 1 91 ? 21.881 -10.245 -1.565 1.00 56.38 91 GLY A N 1
ATOM 682 C CA . GLY A 1 91 ? 22.925 -11.109 -2.116 1.00 56.38 91 GLY A CA 1
ATOM 683 C C . GLY A 1 91 ? 22.498 -12.583 -2.049 1.00 56.38 91 GLY A C 1
ATOM 684 O O . GLY A 1 91 ? 21.371 -12.895 -1.678 1.00 56.38 91 GLY A O 1
ATOM 685 N N . ALA A 1 92 ? 23.379 -13.518 -2.416 1.00 38.03 92 ALA A N 1
ATOM 686 C CA . ALA A 1 92 ? 23.081 -14.957 -2.522 1.00 38.03 92 ALA A CA 1
ATOM 687 C C . ALA A 1 92 ? 22.822 -15.689 -1.175 1.00 38.03 92 ALA A C 1
ATOM 689 O O . ALA A 1 92 ? 23.187 -16.854 -1.036 1.00 38.03 92 ALA A O 1
ATOM 690 N N . ALA A 1 93 ? 22.220 -15.029 -0.184 1.00 39.41 93 ALA A N 1
ATOM 691 C CA . ALA A 1 93 ? 21.794 -15.619 1.079 1.00 39.41 93 ALA A CA 1
ATOM 692 C C . ALA A 1 93 ? 20.259 -15.630 1.185 1.00 39.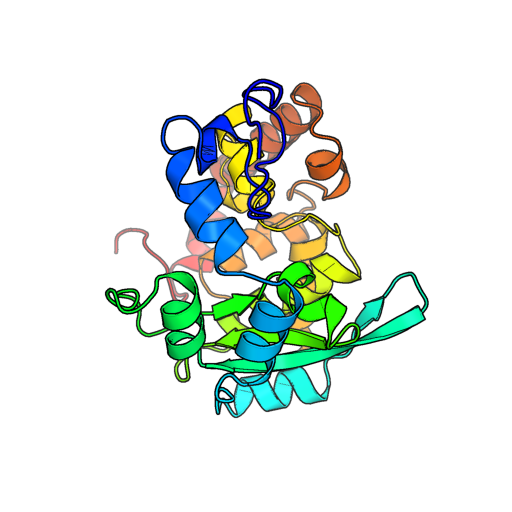41 93 ALA A C 1
ATOM 694 O O . ALA A 1 93 ? 19.598 -14.653 0.828 1.00 39.41 93 ALA A O 1
ATOM 695 N N . ASP A 1 94 ? 19.768 -16.784 1.645 1.00 38.03 94 ASP A N 1
ATOM 696 C CA . ASP A 1 94 ? 18.401 -17.308 1.741 1.00 38.03 94 ASP A CA 1
ATOM 697 C C . ASP A 1 94 ? 17.227 -16.361 1.450 1.00 38.03 94 ASP A C 1
ATOM 699 O O . ASP A 1 94 ? 17.013 -15.334 2.098 1.00 38.03 94 ASP A O 1
ATOM 703 N N . ALA A 1 95 ? 16.406 -16.797 0.489 1.00 42.91 95 ALA A N 1
ATOM 704 C CA . ALA A 1 95 ? 15.125 -16.194 0.153 1.00 42.91 95 ALA A CA 1
ATOM 705 C C . ALA A 1 95 ? 14.178 -16.165 1.378 1.00 42.91 95 ALA A C 1
ATOM 707 O O . ALA A 1 95 ? 14.232 -17.067 2.221 1.00 42.91 95 ALA A O 1
ATOM 708 N N . PRO A 1 96 ? 13.295 -15.153 1.485 1.00 43.31 96 PRO A N 1
ATOM 709 C CA . PRO A 1 96 ? 12.311 -15.084 2.559 1.00 43.31 96 PRO A CA 1
ATOM 710 C C . PRO A 1 96 ? 11.444 -16.354 2.624 1.00 43.31 96 PRO A C 1
ATOM 712 O O . PRO A 1 96 ? 11.105 -16.944 1.604 1.00 43.31 96 PRO A O 1
ATOM 715 N N . ARG A 1 97 ? 11.068 -16.757 3.846 1.00 44.38 97 ARG A N 1
ATOM 716 C CA . ARG A 1 97 ? 10.290 -17.978 4.151 1.00 44.38 97 ARG A CA 1
ATOM 717 C C . ARG A 1 97 ? 8.801 -17.919 3.759 1.00 44.38 97 ARG A C 1
ATOM 719 O O . ARG A 1 97 ? 8.121 -18.926 3.928 1.00 44.38 97 ARG A O 1
ATOM 726 N N . SER A 1 98 ? 8.297 -16.777 3.284 1.00 49.41 98 SER A N 1
ATOM 727 C CA . SER A 1 98 ? 6.916 -16.636 2.793 1.00 49.41 98 SER A CA 1
ATOM 728 C C . SER A 1 98 ? 6.884 -16.869 1.288 1.00 49.41 98 SER A C 1
ATOM 730 O O . SER A 1 98 ? 7.650 -16.227 0.570 1.00 49.41 98 SER A O 1
ATOM 732 N N . THR A 1 99 ? 6.038 -17.789 0.821 1.00 52.91 99 THR A N 1
ATOM 733 C CA . THR A 1 99 ? 5.905 -18.114 -0.609 1.00 52.91 99 THR A CA 1
ATOM 734 C C . THR A 1 99 ? 5.059 -17.086 -1.354 1.00 52.91 99 THR A C 1
ATOM 736 O O . THR A 1 99 ? 5.457 -16.690 -2.444 1.00 52.91 99 THR A O 1
ATOM 739 N N . SER A 1 100 ? 3.997 -16.584 -0.713 1.00 74.44 100 SER A N 1
ATOM 740 C CA . SER A 1 100 ? 3.132 -15.525 -1.236 1.00 74.44 100 SER A CA 1
ATOM 741 C C . SER A 1 100 ? 3.487 -14.172 -0.607 1.00 74.44 100 SER A C 1
ATOM 743 O O . SER A 1 100 ? 3.835 -14.083 0.578 1.00 74.44 100 SER A O 1
ATOM 745 N N . GLY A 1 101 ? 3.474 -13.119 -1.418 1.00 87.88 101 GLY A N 1
ATOM 746 C CA . GLY A 1 101 ? 3.840 -11.761 -1.032 1.00 87.88 101 GLY A CA 1
ATOM 747 C C . GLY A 1 101 ? 3.985 -10.802 -2.215 1.00 87.88 101 GLY A C 1
ATOM 748 O O . GLY A 1 101 ? 3.988 -11.192 -3.388 1.00 87.88 101 GLY A O 1
ATOM 749 N N . GLY A 1 102 ? 4.116 -9.520 -1.893 1.00 91.62 102 GLY A N 1
ATOM 750 C CA . GLY A 1 102 ? 4.313 -8.448 -2.857 1.00 91.62 102 GLY A CA 1
ATOM 751 C C . GLY A 1 102 ? 5.039 -7.274 -2.216 1.00 91.62 102 GLY A C 1
ATOM 752 O O . GLY A 1 102 ? 4.935 -7.055 -1.012 1.00 91.62 102 GLY A O 1
ATOM 753 N N . VAL A 1 103 ? 5.817 -6.541 -3.007 1.00 91.31 103 VAL A N 1
ATOM 754 C CA . VAL A 1 103 ? 6.463 -5.307 -2.559 1.00 91.31 103 VAL A CA 1
ATOM 755 C C . VAL A 1 103 ? 6.568 -4.301 -3.696 1.00 91.31 103 VAL A C 1
ATOM 757 O O . VAL A 1 103 ? 7.132 -4.577 -4.761 1.00 91.31 103 VAL A O 1
ATOM 760 N N . LEU A 1 104 ? 6.083 -3.087 -3.446 1.00 91.69 104 LEU A N 1
ATOM 761 C CA . LEU A 1 104 ? 6.377 -1.943 -4.295 1.00 91.69 104 LEU A CA 1
ATOM 762 C C . LEU A 1 104 ? 7.871 -1.596 -4.201 1.00 91.69 104 LEU A C 1
ATOM 764 O O . LEU A 1 104 ? 8.391 -1.179 -3.161 1.00 91.69 104 LEU A O 1
ATOM 768 N N . VAL A 1 105 ? 8.589 -1.754 -5.309 1.00 90.25 105 VAL A N 1
ATOM 769 C CA . VAL A 1 105 ? 10.004 -1.395 -5.397 1.00 90.25 105 VAL A CA 1
ATOM 770 C C . VAL A 1 105 ? 10.137 0.116 -5.254 1.00 90.25 105 VAL A C 1
ATOM 772 O O . VAL A 1 105 ? 9.496 0.881 -5.972 1.00 90.25 105 VAL A O 1
ATOM 775 N N . ASN A 1 106 ? 11.025 0.552 -4.356 1.00 87.44 106 ASN A N 1
ATOM 776 C CA . ASN A 1 106 ? 11.279 1.974 -4.136 1.00 87.44 106 ASN A CA 1
ATOM 777 C C . ASN A 1 106 ? 11.603 2.685 -5.473 1.00 87.44 106 ASN A C 1
ATOM 779 O O . ASN A 1 106 ? 12.650 2.385 -6.063 1.00 87.44 106 ASN A O 1
ATOM 783 N N . PRO A 1 107 ? 10.785 3.663 -5.920 1.00 88.50 107 PRO A N 1
ATOM 784 C CA . PRO A 1 107 ? 10.946 4.278 -7.238 1.00 88.50 107 PRO A CA 1
ATOM 785 C C . PRO A 1 107 ? 12.282 5.003 -7.404 1.00 88.50 107 PRO A C 1
ATOM 787 O O . PRO A 1 107 ? 12.796 5.124 -8.514 1.00 88.50 107 PRO A O 1
ATOM 790 N N . HIS A 1 108 ? 12.903 5.450 -6.307 1.00 86.12 108 HIS A N 1
ATOM 791 C CA . HIS A 1 108 ? 14.230 6.066 -6.347 1.00 86.12 108 HIS A CA 1
ATOM 792 C C . HIS A 1 108 ? 15.309 5.130 -6.908 1.00 86.12 108 HIS A C 1
ATOM 794 O O . HIS A 1 108 ? 16.310 5.620 -7.426 1.00 86.12 108 HIS A O 1
ATOM 800 N N . LYS A 1 109 ? 15.110 3.805 -6.841 1.00 87.31 109 LYS A N 1
ATOM 801 C CA . LYS A 1 109 ? 16.054 2.813 -7.373 1.00 87.31 109 LYS A CA 1
ATOM 802 C C . LYS A 1 109 ? 15.991 2.667 -8.894 1.00 87.31 109 LYS A C 1
ATOM 804 O O . LYS A 1 109 ? 16.957 2.195 -9.473 1.00 87.31 109 LYS A O 1
ATOM 809 N N . THR A 1 110 ? 14.887 3.046 -9.538 1.00 91.25 110 THR A N 1
ATOM 810 C CA . THR A 1 110 ? 14.670 2.829 -10.982 1.00 91.25 110 THR A CA 1
ATOM 811 C C . THR A 1 110 ? 14.506 4.125 -11.769 1.00 91.25 110 THR A C 1
ATOM 813 O O . THR A 1 110 ? 14.818 4.148 -12.958 1.00 91.25 110 THR A O 1
ATOM 816 N N . ARG A 1 111 ? 14.108 5.231 -11.119 1.00 90.06 111 ARG A N 1
ATOM 817 C CA . ARG A 1 111 ? 13.767 6.509 -11.774 1.00 90.06 111 ARG A CA 1
ATOM 818 C C . ARG A 1 111 ? 14.864 7.081 -12.677 1.00 90.06 111 ARG A C 1
ATOM 820 O O . ARG A 1 111 ? 14.555 7.841 -13.586 1.00 90.06 111 ARG A O 1
ATOM 827 N N . VAL A 1 112 ? 16.134 6.759 -12.422 1.00 88.38 112 VAL A N 1
ATOM 828 C CA . VAL A 1 112 ? 17.263 7.229 -13.245 1.00 88.38 112 VAL A CA 1
ATOM 829 C C . VAL A 1 112 ? 17.263 6.627 -14.656 1.00 88.38 112 VAL A C 1
ATOM 831 O O . VAL A 1 112 ? 17.692 7.303 -15.586 1.00 88.38 112 VAL A O 1
ATOM 834 N N . LEU A 1 113 ? 16.753 5.402 -14.830 1.00 92.94 113 LEU A N 1
ATOM 835 C CA . LEU A 1 113 ? 16.637 4.745 -16.139 1.00 92.94 113 LEU A CA 1
ATOM 836 C C . LEU A 1 113 ? 15.198 4.673 -16.647 1.00 92.94 113 LEU A C 1
ATOM 838 O O . LEU A 1 113 ? 14.988 4.687 -17.855 1.00 92.94 113 LEU A O 1
ATOM 842 N N . ASP A 1 114 ? 14.218 4.590 -15.746 1.00 93.94 114 ASP A N 1
ATOM 843 C CA . ASP A 1 114 ? 12.827 4.340 -16.113 1.00 93.94 114 ASP A CA 1
ATOM 844 C C . ASP A 1 114 ? 11.839 5.200 -15.292 1.00 93.94 114 ASP A C 1
ATOM 846 O O . ASP A 1 114 ? 11.142 4.701 -14.408 1.00 93.94 114 ASP A O 1
ATOM 850 N N . PRO A 1 115 ? 11.803 6.531 -15.515 1.00 92.12 115 PRO A N 1
ATOM 851 C CA . PRO A 1 115 ? 11.105 7.487 -14.649 1.00 92.12 115 PRO A CA 1
ATOM 852 C C . PRO A 1 115 ? 9.573 7.453 -14.727 1.00 92.12 115 PRO A C 1
ATOM 854 O O . PRO A 1 115 ? 8.927 8.113 -13.914 1.00 92.12 115 PRO A O 1
ATOM 857 N N . THR A 1 116 ? 8.994 6.755 -15.704 1.00 94.56 116 THR A N 1
ATOM 858 C CA . THR A 1 116 ? 7.538 6.650 -15.908 1.00 94.56 116 THR A CA 1
ATOM 859 C C . THR A 1 116 ? 6.975 5.293 -15.492 1.00 94.56 116 THR A C 1
ATOM 861 O O . THR A 1 116 ? 5.802 5.019 -15.737 1.00 94.56 116 THR A O 1
ATOM 864 N N . HIS A 1 117 ? 7.789 4.442 -14.864 1.00 95.62 117 HIS A N 1
ATOM 865 C CA . HIS A 1 117 ? 7.362 3.122 -14.423 1.00 95.62 117 HIS A CA 1
ATOM 866 C C . HIS A 1 117 ? 7.653 2.903 -12.943 1.00 95.62 117 HIS A C 1
ATOM 868 O O . HIS A 1 117 ? 8.770 3.109 -12.461 1.00 95.62 117 HIS A O 1
ATOM 874 N N . LEU A 1 118 ? 6.637 2.426 -12.234 1.00 95.31 118 LEU A N 1
ATOM 875 C CA . LEU A 1 118 ? 6.792 1.799 -10.932 1.00 95.31 118 LEU A CA 1
ATOM 876 C C . LEU A 1 118 ? 6.980 0.298 -11.122 1.00 95.31 118 LEU A C 1
ATOM 878 O O . LEU A 1 118 ? 6.445 -0.290 -12.059 1.00 95.31 118 LEU A O 1
ATOM 882 N N . TYR A 1 119 ? 7.749 -0.318 -10.234 1.00 96.06 119 TYR A N 1
ATOM 883 C CA . TYR A 1 119 ? 8.021 -1.748 -10.280 1.00 96.06 119 TYR A CA 1
ATOM 884 C C . TYR A 1 119 ? 7.352 -2.402 -9.077 1.00 96.06 119 TYR A C 1
ATOM 886 O O . TYR A 1 119 ? 7.608 -2.010 -7.941 1.00 96.06 119 TYR A O 1
ATOM 894 N N . LEU A 1 120 ? 6.498 -3.386 -9.330 1.00 96.50 120 LEU A N 1
ATOM 895 C CA . LEU A 1 120 ? 5.861 -4.202 -8.307 1.00 96.50 120 LEU A CA 1
ATOM 896 C C . LEU A 1 120 ? 6.486 -5.593 -8.362 1.00 96.50 120 LEU A C 1
ATOM 898 O O . LEU A 1 120 ? 6.328 -6.317 -9.344 1.00 96.50 120 LEU A O 1
ATOM 902 N N . ALA A 1 121 ? 7.240 -5.941 -7.323 1.00 96.06 121 ALA A N 1
ATOM 903 C CA . ALA A 1 121 ? 7.784 -7.277 -7.180 1.00 96.06 121 ALA A CA 1
ATOM 904 C C . ALA A 1 121 ? 6.720 -8.167 -6.534 1.00 96.06 121 ALA A C 1
ATOM 906 O O . ALA A 1 121 ? 6.285 -7.879 -5.422 1.00 96.06 121 ALA A O 1
ATOM 907 N N . LEU A 1 122 ? 6.280 -9.212 -7.229 1.00 96.06 122 LEU A N 1
ATOM 908 C CA . LEU A 1 122 ? 5.117 -10.010 -6.839 1.00 96.06 122 LEU A CA 1
ATOM 909 C C . LEU A 1 122 ? 5.440 -11.504 -6.903 1.00 96.06 122 LEU A C 1
ATOM 911 O O . LEU A 1 122 ? 6.193 -11.949 -7.773 1.00 96.06 122 LEU A O 1
ATOM 915 N N . SER A 1 123 ? 4.898 -12.267 -5.961 1.00 94.19 123 SER A N 1
ATOM 916 C CA . SER A 1 123 ? 4.883 -13.731 -6.025 1.00 94.19 123 SER A CA 1
ATOM 917 C C . SER A 1 123 ? 3.847 -14.235 -7.048 1.00 94.19 123 SER A C 1
ATOM 919 O O . SER A 1 123 ? 2.816 -13.585 -7.225 1.00 94.19 123 SER A O 1
ATOM 921 N N . PRO A 1 124 ? 4.080 -15.369 -7.734 1.00 93.06 124 PRO A N 1
ATOM 922 C CA . PRO A 1 124 ? 3.107 -15.920 -8.686 1.00 93.06 124 PRO A CA 1
ATOM 923 C C . PRO A 1 124 ? 1.790 -16.395 -8.049 1.00 93.06 124 PRO A C 1
ATOM 925 O O . PRO A 1 124 ? 0.806 -16.569 -8.758 1.00 93.06 124 PRO A O 1
ATOM 928 N N . ASP A 1 125 ? 1.783 -16.638 -6.737 1.00 92.25 125 ASP A N 1
ATOM 929 C CA . ASP A 1 125 ? 0.647 -17.086 -5.922 1.00 92.25 125 ASP A CA 1
ATOM 930 C C . ASP A 1 125 ? 0.060 -15.957 -5.053 1.00 92.25 125 ASP A C 1
ATOM 932 O O . ASP A 1 125 ? -0.553 -16.220 -4.016 1.00 92.25 125 ASP A O 1
ATOM 936 N N . ALA A 1 126 ? 0.269 -14.695 -5.440 1.00 94.06 126 ALA A N 1
ATOM 937 C CA . ALA A 1 126 ? -0.375 -13.559 -4.792 1.00 94.06 126 ALA A CA 1
ATOM 938 C C . ALA A 1 126 ? -1.899 -13.615 -4.986 1.00 94.06 126 ALA A C 1
ATOM 940 O O . ALA A 1 126 ? -2.389 -13.872 -6.082 1.00 94.06 126 ALA A O 1
ATOM 941 N N . ASP A 1 127 ? -2.663 -13.358 -3.929 1.00 94.88 127 ASP A N 1
ATOM 942 C CA . ASP A 1 127 ? -4.110 -13.211 -4.062 1.00 94.88 127 ASP A CA 1
ATOM 943 C C . ASP A 1 127 ? -4.505 -11.796 -4.522 1.00 94.88 127 ASP A C 1
ATOM 945 O O . ASP A 1 127 ? -3.706 -10.853 -4.526 1.00 94.88 127 ASP A O 1
ATOM 949 N N . ASP A 1 128 ? -5.763 -11.652 -4.938 1.00 96.88 128 ASP A N 1
ATOM 950 C CA . ASP A 1 128 ? -6.309 -10.390 -5.430 1.00 96.88 128 ASP A CA 1
ATOM 951 C C . ASP A 1 128 ? -6.219 -9.262 -4.389 1.00 96.88 128 ASP A C 1
ATOM 953 O O . ASP A 1 128 ? -5.946 -8.124 -4.776 1.00 96.88 128 ASP A O 1
ATOM 957 N N . SER A 1 129 ? -6.413 -9.562 -3.093 1.00 96.56 129 SER A N 1
ATOM 958 C CA . SER A 1 129 ? -6.344 -8.568 -2.007 1.00 96.56 129 SER A CA 1
ATOM 959 C C . SER A 1 129 ? -4.936 -7.994 -1.908 1.00 96.56 129 SER A C 1
ATOM 961 O O . SER A 1 129 ? -4.748 -6.780 -1.958 1.00 96.56 129 SER A O 1
ATOM 963 N N . LEU A 1 130 ? -3.926 -8.864 -1.890 1.00 96.38 130 LEU A N 1
ATOM 964 C CA . LEU A 1 130 ? -2.523 -8.481 -1.878 1.00 96.38 130 LEU A CA 1
ATOM 965 C C . LEU A 1 130 ? -2.146 -7.647 -3.111 1.00 96.38 130 LEU A C 1
ATOM 967 O O . LEU A 1 130 ? -1.392 -6.679 -2.993 1.00 96.38 130 LEU A O 1
ATOM 971 N N . ILE A 1 131 ? -2.660 -7.985 -4.299 1.00 97.19 131 ILE A N 1
ATOM 972 C CA . ILE A 1 131 ? -2.391 -7.203 -5.513 1.00 97.19 131 ILE A CA 1
ATOM 973 C C . ILE A 1 131 ? -2.941 -5.785 -5.355 1.00 97.19 131 ILE A C 1
ATOM 975 O O . ILE A 1 131 ? -2.186 -4.823 -5.521 1.00 97.19 131 ILE A O 1
ATOM 979 N N . ILE A 1 132 ? -4.224 -5.632 -5.010 1.00 97.75 132 ILE A N 1
ATOM 980 C CA . ILE A 1 132 ? -4.825 -4.297 -4.885 1.00 97.75 132 ILE A CA 1
ATOM 981 C C . ILE A 1 132 ? -4.229 -3.495 -3.728 1.00 97.75 132 ILE A C 1
ATOM 983 O O . ILE A 1 132 ? -4.102 -2.281 -3.855 1.00 97.75 132 ILE A O 1
ATOM 987 N N . HIS A 1 133 ? -3.777 -4.148 -2.657 1.00 97.38 133 HIS A N 1
ATOM 988 C CA . HIS A 1 133 ? -3.047 -3.512 -1.566 1.00 97.38 133 HIS A CA 1
ATOM 989 C C . HIS A 1 133 ? -1.751 -2.863 -2.074 1.00 97.38 133 HIS A C 1
ATOM 991 O O . HIS A 1 133 ? -1.472 -1.687 -1.827 1.00 97.38 133 HIS A O 1
ATOM 997 N N . GLN A 1 134 ? -0.961 -3.593 -2.867 1.00 96.25 134 GLN A N 1
ATOM 998 C CA . GLN A 1 134 ? 0.269 -3.042 -3.439 1.00 96.25 134 GLN A CA 1
ATOM 999 C C . GLN A 1 134 ? -0.010 -1.951 -4.489 1.00 96.25 134 GLN A C 1
ATOM 1001 O O . GLN A 1 134 ? 0.739 -0.972 -4.581 1.00 96.25 134 GLN A O 1
ATOM 1006 N N . LEU A 1 135 ? -1.097 -2.074 -5.259 1.00 96.88 135 LEU A N 1
ATOM 1007 C CA . LEU A 1 135 ? -1.558 -1.017 -6.165 1.00 96.88 135 LEU A CA 1
ATOM 1008 C C . LEU A 1 135 ? -2.009 0.237 -5.399 1.00 96.88 135 LEU A C 1
ATOM 1010 O O . LEU A 1 135 ? -1.708 1.347 -5.838 1.00 96.88 135 LEU A O 1
ATOM 1014 N N . ALA A 1 136 ? -2.653 0.083 -4.240 1.00 97.00 136 ALA A N 1
ATOM 1015 C CA . ALA A 1 136 ? -3.053 1.192 -3.379 1.00 97.00 136 ALA A CA 1
ATOM 1016 C C . ALA A 1 136 ? -1.831 1.956 -2.853 1.00 97.00 136 ALA A C 1
ATOM 1018 O O . ALA A 1 136 ? -1.820 3.185 -2.892 1.00 97.00 136 ALA A O 1
ATOM 1019 N N . HIS A 1 137 ? -0.748 1.264 -2.478 1.00 95.38 137 HIS A N 1
ATOM 1020 C CA . HIS A 1 137 ? 0.522 1.926 -2.154 1.00 95.38 137 HIS A CA 1
ATOM 1021 C C . HIS A 1 137 ? 1.109 2.687 -3.346 1.00 95.38 137 HIS A C 1
ATOM 1023 O O . HIS A 1 137 ? 1.617 3.798 -3.184 1.00 95.38 137 HIS A O 1
ATOM 1029 N N . ALA A 1 138 ? 1.050 2.111 -4.550 1.00 95.00 138 ALA A N 1
ATOM 1030 C CA . ALA A 1 138 ? 1.525 2.788 -5.752 1.00 95.00 138 ALA A CA 1
ATOM 1031 C C . ALA A 1 138 ? 0.707 4.057 -6.046 1.00 95.00 138 ALA A C 1
ATOM 1033 O O . ALA A 1 138 ? 1.284 5.100 -6.357 1.00 95.00 138 ALA A O 1
ATOM 1034 N N . ALA A 1 139 ? -0.618 3.986 -5.904 1.00 95.75 139 ALA A N 1
ATOM 1035 C CA . ALA A 1 139 ? -1.512 5.123 -6.071 1.00 95.75 139 ALA A CA 1
ATOM 1036 C C . ALA A 1 139 ? -1.282 6.200 -5.003 1.00 95.75 139 ALA A C 1
ATOM 1038 O O . ALA A 1 139 ? -1.118 7.369 -5.344 1.00 95.75 139 ALA A O 1
ATOM 1039 N N . ASP A 1 140 ? -1.192 5.818 -3.727 1.00 95.31 140 ASP A N 1
ATOM 1040 C CA . ASP A 1 140 ? -0.943 6.740 -2.616 1.00 95.31 140 ASP A CA 1
ATOM 1041 C C . ASP A 1 140 ? 0.391 7.484 -2.770 1.00 95.31 140 ASP A C 1
ATOM 1043 O O . ASP A 1 140 ? 0.482 8.694 -2.547 1.00 95.31 140 ASP A O 1
ATOM 1047 N N . LEU A 1 141 ? 1.425 6.787 -3.242 1.00 92.38 141 LEU A N 1
ATOM 1048 C CA . LEU A 1 141 ? 2.740 7.377 -3.465 1.00 92.38 141 LEU A CA 1
ATOM 1049 C C . LEU A 1 141 ? 2.747 8.440 -4.575 1.00 92.38 141 LEU A C 1
ATOM 1051 O O . LEU A 1 141 ? 3.543 9.378 -4.510 1.00 92.38 141 LEU A O 1
ATOM 1055 N N . ILE A 1 142 ? 1.915 8.287 -5.609 1.00 92.69 142 ILE A N 1
ATOM 1056 C CA . ILE A 1 142 ? 1.906 9.184 -6.777 1.00 92.69 142 ILE A CA 1
ATOM 1057 C C . ILE A 1 142 ? 0.831 10.266 -6.671 1.00 92.69 142 ILE A C 1
ATOM 1059 O O . ILE A 1 142 ? 1.086 11.413 -7.040 1.00 92.69 142 ILE A O 1
ATOM 1063 N N . CYS A 1 143 ? -0.360 9.902 -6.208 1.00 91.31 143 CYS A N 1
ATOM 1064 C CA . CYS A 1 143 ? -1.564 10.730 -6.242 1.00 91.31 143 CYS A CA 1
ATOM 1065 C C . CYS A 1 143 ? -2.111 11.064 -4.844 1.00 91.31 143 CYS A C 1
ATOM 1067 O O . CYS A 1 143 ? -2.972 11.935 -4.738 1.00 91.31 143 CYS A O 1
ATOM 1069 N N . GLY A 1 144 ? -1.636 10.391 -3.792 1.00 91.12 144 GLY A N 1
ATOM 1070 C CA . GLY A 1 144 ? -2.112 10.546 -2.417 1.00 91.12 144 GLY A CA 1
ATOM 1071 C C . GLY A 1 144 ? -1.093 11.227 -1.505 1.00 91.12 144 GLY A C 1
ATOM 1072 O O . GLY A 1 144 ? -0.605 12.325 -1.784 1.00 91.12 144 GLY A O 1
ATOM 1073 N N . SER A 1 145 ? -0.770 10.566 -0.394 1.00 90.81 145 SER A N 1
ATOM 1074 C CA . SER A 1 145 ? 0.087 11.083 0.674 1.00 90.81 145 SER A CA 1
ATOM 1075 C C . SER A 1 145 ? 1.518 11.400 0.228 1.00 90.81 145 SER A C 1
ATOM 1077 O O . SER A 1 145 ? 2.191 12.227 0.850 1.00 90.81 145 SER A O 1
ATOM 1079 N N . SER A 1 146 ? 2.000 10.733 -0.830 1.00 90.75 146 SER A N 1
ATOM 1080 C CA . SER A 1 146 ? 3.392 10.800 -1.293 1.00 90.75 146 SER A CA 1
ATOM 1081 C C . SER A 1 146 ? 4.425 10.473 -0.200 1.00 90.75 146 SER A C 1
ATOM 1083 O O . SER A 1 146 ? 5.570 10.943 -0.248 1.00 90.75 146 SER A O 1
ATOM 1085 N N . LEU A 1 147 ? 4.044 9.690 0.817 1.00 86.19 147 LEU A N 1
ATOM 1086 C CA . LEU A 1 147 ? 4.945 9.322 1.905 1.00 86.19 147 LEU A CA 1
ATOM 1087 C C . LEU A 1 147 ? 6.068 8.406 1.387 1.00 86.19 147 LEU A C 1
ATOM 1089 O O . LEU A 1 147 ? 5.802 7.372 0.774 1.00 86.19 147 LEU A O 1
ATOM 1093 N N . PRO A 1 148 ? 7.348 8.741 1.635 1.00 73.69 148 PRO A N 1
ATOM 1094 C CA . PRO A 1 148 ? 8.447 7.929 1.140 1.00 73.69 148 PRO A CA 1
ATOM 1095 C C . PRO A 1 148 ? 8.550 6.601 1.912 1.00 73.69 148 PRO A C 1
ATOM 1097 O O . PRO A 1 148 ? 8.405 6.595 3.145 1.00 73.69 148 PRO A O 1
ATOM 1100 N N . PRO A 1 149 ? 8.907 5.492 1.233 1.00 70.94 149 PRO A N 1
ATOM 1101 C CA . PRO A 1 149 ? 9.119 4.201 1.878 1.00 70.94 149 PRO A CA 1
ATOM 1102 C C . PRO A 1 149 ? 10.086 4.284 3.068 1.00 70.94 149 PRO A C 1
ATOM 1104 O O . PRO A 1 149 ? 11.138 4.924 3.000 1.00 70.94 149 PRO A O 1
ATOM 1107 N N . GLY A 1 150 ? 9.743 3.613 4.171 1.00 71.62 150 GLY A N 1
ATOM 1108 C CA . GLY A 1 150 ? 10.571 3.532 5.380 1.00 71.62 150 GLY A CA 1
ATOM 1109 C C . GLY A 1 150 ? 10.414 4.688 6.378 1.00 71.62 150 GLY A C 1
ATOM 1110 O O . GLY A 1 150 ? 10.947 4.597 7.493 1.00 71.62 150 GLY A O 1
ATOM 1111 N N . LYS A 1 151 ? 9.660 5.747 6.040 1.00 80.69 151 LYS A N 1
ATOM 1112 C CA . LYS A 1 151 ? 9.340 6.839 6.976 1.00 80.69 151 LYS A CA 1
ATOM 1113 C C . LYS A 1 151 ? 8.480 6.362 8.148 1.00 80.69 151 LYS A C 1
ATOM 1115 O O . LYS A 1 151 ? 8.791 6.691 9.294 1.00 80.69 151 LYS A O 1
ATOM 1120 N N . ALA A 1 152 ? 7.477 5.533 7.877 1.00 85.31 152 ALA A N 1
ATOM 1121 C CA . ALA A 1 152 ? 6.582 4.974 8.884 1.00 85.31 152 ALA A CA 1
ATOM 1122 C C . ALA A 1 152 ? 7.335 4.205 9.978 1.00 85.31 152 ALA A C 1
ATOM 1124 O O . ALA A 1 152 ? 7.224 4.537 11.155 1.00 85.31 152 ALA A O 1
ATOM 1125 N N . ALA A 1 153 ? 8.226 3.277 9.612 1.00 82.81 153 ALA A N 1
ATOM 1126 C CA . ALA A 1 153 ? 9.057 2.557 10.581 1.00 82.81 153 ALA A CA 1
ATOM 1127 C C . ALA A 1 153 ? 9.966 3.488 11.411 1.00 82.81 153 ALA A C 1
ATOM 1129 O O . ALA A 1 153 ? 10.337 3.183 12.550 1.00 82.81 153 ALA A O 1
ATOM 1130 N N . ALA A 1 154 ? 10.412 4.617 10.848 1.00 82.12 154 ALA A N 1
ATOM 1131 C CA . ALA A 1 154 ? 11.182 5.604 11.597 1.00 82.12 154 ALA A CA 1
ATOM 1132 C C . ALA A 1 154 ? 10.335 6.326 12.649 1.00 82.12 154 ALA A C 1
ATOM 1134 O O . ALA A 1 154 ? 10.791 6.412 13.795 1.00 82.12 154 ALA A O 1
ATOM 1135 N N . LEU A 1 155 ? 9.138 6.762 12.255 1.00 85.62 155 LEU A N 1
ATOM 1136 C CA . LEU A 1 155 ? 8.160 7.437 13.103 1.00 85.62 155 LEU A CA 1
ATOM 1137 C C . LEU A 1 155 ? 7.584 6.510 14.173 1.00 85.62 155 LEU A C 1
ATOM 1139 O O . LEU A 1 155 ? 7.575 6.894 15.331 1.00 85.62 155 LEU A O 1
ATOM 1143 N N . SER A 1 156 ? 7.226 5.272 13.831 1.00 89.44 156 SER A N 1
ATOM 1144 C CA . SER A 1 156 ? 6.711 4.266 14.770 1.00 89.44 156 SER A CA 1
ATOM 1145 C C . SER A 1 156 ? 7.625 4.097 15.986 1.00 89.44 156 SER A C 1
ATOM 1147 O O . SER A 1 156 ? 7.184 4.150 17.126 1.00 89.44 156 SER A O 1
ATOM 1149 N N . ARG A 1 157 ? 8.944 4.014 15.770 1.00 85.94 157 ARG A N 1
ATOM 1150 C CA . ARG A 1 157 ? 9.931 3.926 16.864 1.00 85.94 157 ARG A CA 1
ATOM 1151 C C . ARG A 1 157 ? 10.126 5.222 17.656 1.00 85.94 157 ARG A C 1
ATOM 1153 O O . ARG A 1 157 ? 10.854 5.213 18.642 1.00 85.94 157 ARG A O 1
ATOM 1160 N N . GLU A 1 158 ? 9.643 6.350 17.153 1.00 86.31 158 GLU A N 1
ATOM 1161 C CA . GLU A 1 158 ? 9.757 7.665 17.797 1.00 86.31 158 GLU A CA 1
ATOM 1162 C C . GLU A 1 158 ? 8.486 8.023 18.567 1.00 86.31 158 GLU A C 1
ATOM 1164 O O . GLU A 1 158 ? 8.581 8.632 19.627 1.00 86.31 158 GLU A O 1
ATOM 1169 N N . THR A 1 159 ? 7.323 7.602 18.074 1.00 85.56 159 THR A N 1
ATOM 1170 C CA . THR A 1 159 ? 6.007 7.900 18.650 1.00 85.56 159 THR A CA 1
ATOM 1171 C C . THR A 1 159 ? 5.372 6.708 19.369 1.00 85.56 159 THR A C 1
ATOM 1173 O O . THR A 1 159 ? 4.364 6.877 20.040 1.00 85.56 159 THR A O 1
ATOM 1176 N N . ASN A 1 160 ? 5.933 5.501 19.241 1.00 87.88 160 ASN A N 1
ATOM 1177 C CA . ASN A 1 160 ? 5.317 4.229 19.649 1.00 87.88 160 ASN A CA 1
ATOM 1178 C C . ASN A 1 160 ? 3.966 3.931 18.974 1.00 87.88 160 ASN A C 1
ATOM 1180 O O . ASN A 1 160 ? 3.249 3.032 19.412 1.00 87.88 160 ASN A O 1
ATOM 1184 N N . LEU A 1 161 ? 3.613 4.645 17.900 1.00 91.19 161 LEU A N 1
ATOM 1185 C CA . LEU A 1 161 ? 2.441 4.303 17.100 1.00 91.19 161 LEU A CA 1
ATOM 1186 C C . LEU A 1 161 ? 2.707 3.024 16.287 1.00 91.19 161 LEU A C 1
ATOM 1188 O O . LEU A 1 161 ? 3.836 2.834 15.812 1.00 91.19 161 LEU A O 1
ATOM 1192 N N . PRO A 1 162 ? 1.693 2.161 16.089 1.00 92.31 162 PRO A N 1
ATOM 1193 C CA . PRO A 1 162 ? 1.790 1.020 15.185 1.00 92.31 162 PRO A CA 1
ATOM 1194 C C . PRO A 1 162 ? 2.256 1.449 13.793 1.00 92.31 162 PRO A C 1
ATOM 1196 O O . PRO A 1 162 ? 1.781 2.452 13.259 1.00 92.31 162 PRO A O 1
ATOM 1199 N N . VAL A 1 163 ? 3.189 0.691 13.211 1.00 90.56 163 VAL A N 1
ATOM 1200 C CA . VAL A 1 163 ? 3.720 0.991 11.874 1.00 90.56 163 VAL A CA 1
ATOM 1201 C C . VAL A 1 163 ? 2.624 0.923 10.811 1.00 90.56 163 VAL A C 1
ATOM 1203 O O . VAL A 1 163 ? 2.563 1.819 9.980 1.00 90.56 163 VAL A O 1
ATOM 1206 N N . GLU A 1 164 ? 1.684 -0.014 10.943 1.00 90.44 164 GLU A N 1
ATOM 1207 C CA . GLU A 1 164 ? 0.538 -0.159 10.038 1.00 90.44 164 GLU A CA 1
ATOM 1208 C C . GLU A 1 164 ? -0.314 1.113 9.942 1.00 90.44 164 GLU A C 1
ATOM 1210 O O . GLU A 1 164 ? -0.741 1.498 8.860 1.00 90.44 164 GLU A O 1
ATOM 1215 N N . LEU A 1 165 ? -0.515 1.835 11.052 1.00 92.19 165 LEU A N 1
ATOM 1216 C CA . LEU A 1 165 ? -1.261 3.103 11.032 1.00 92.19 165 LEU A CA 1
ATOM 1217 C C . LEU A 1 165 ? -0.509 4.227 10.308 1.00 92.19 165 LEU A C 1
ATOM 1219 O O . LEU A 1 165 ? -1.110 5.227 9.924 1.00 92.19 165 LEU A O 1
ATOM 1223 N N . LEU A 1 166 ? 0.810 4.096 10.180 1.00 92.94 166 LEU A N 1
ATOM 1224 C CA . LEU A 1 166 ? 1.682 5.075 9.538 1.00 92.94 166 LEU A CA 1
ATOM 1225 C C . LEU A 1 166 ? 1.977 4.718 8.073 1.00 92.94 166 LEU A C 1
ATOM 1227 O O . LEU A 1 166 ? 2.347 5.614 7.317 1.00 92.94 166 LEU A O 1
ATOM 1231 N N . GLU A 1 167 ? 1.857 3.443 7.690 1.00 92.00 167 GLU A N 1
ATOM 1232 C CA . GLU A 1 167 ? 1.993 2.963 6.303 1.00 92.00 167 GLU A CA 1
ATOM 1233 C C . GLU A 1 167 ? 0.679 3.042 5.523 1.00 92.00 167 GLU A C 1
ATOM 1235 O O . GLU A 1 167 ? 0.716 3.190 4.304 1.00 92.00 167 GLU A O 1
ATOM 1240 N N . HIS A 1 168 ? -0.457 3.060 6.225 1.00 95.81 168 HIS A N 1
ATOM 1241 C CA . HIS A 1 168 ? -1.793 3.139 5.637 1.00 95.81 168 HIS A CA 1
ATOM 1242 C C . HIS A 1 168 ? -2.496 4.453 6.021 1.00 95.81 168 HIS A C 1
ATOM 1244 O O . HIS A 1 168 ? -3.422 4.452 6.841 1.00 95.81 168 HIS A O 1
ATOM 1250 N N . PRO A 1 169 ? -2.054 5.608 5.479 1.00 96.62 169 PRO A N 1
ATOM 1251 C CA . PRO A 1 169 ? -2.737 6.876 5.697 1.00 96.62 169 PRO A CA 1
ATOM 1252 C C . PRO A 1 169 ? -4.155 6.872 5.110 1.00 96.62 169 PRO A C 1
ATOM 1254 O O . PRO A 1 169 ? -4.549 5.982 4.356 1.00 96.62 169 PRO A O 1
ATOM 1257 N N . GLN A 1 170 ? -4.930 7.911 5.418 1.00 98.06 170 GLN A N 1
ATOM 1258 C CA . GLN A 1 170 ? -6.285 8.068 4.886 1.00 98.06 170 GLN A CA 1
ATOM 1259 C C . GLN A 1 170 ? -6.327 8.027 3.351 1.00 98.06 170 GLN A C 1
ATOM 1261 O O . GLN A 1 170 ? -7.238 7.433 2.782 1.00 98.06 170 GLN A O 1
ATOM 1266 N N . GLU A 1 171 ? -5.337 8.631 2.700 1.00 97.75 171 GLU A N 1
ATOM 1267 C CA . GLU A 1 171 ? -5.177 8.664 1.251 1.00 97.75 171 GLU A CA 1
ATOM 1268 C C . GLU A 1 171 ? -4.950 7.258 0.673 1.00 97.75 171 GLU A C 1
ATOM 1270 O O . GLU A 1 171 ? -5.586 6.907 -0.318 1.00 97.75 171 GLU A O 1
ATOM 1275 N N . PHE A 1 172 ? -4.146 6.416 1.334 1.00 97.69 172 PHE A N 1
ATOM 1276 C CA . PHE A 1 172 ? -4.007 4.999 0.984 1.00 97.69 172 PHE A CA 1
ATOM 1277 C C . PHE A 1 172 ? -5.338 4.259 1.113 1.00 97.69 172 PHE A C 1
ATOM 1279 O O . PHE A 1 172 ? -5.744 3.553 0.194 1.00 97.69 172 PHE A O 1
ATOM 1286 N N . GLY A 1 173 ? -6.037 4.444 2.234 1.00 98.12 173 GLY A N 1
ATOM 1287 C CA . GLY A 1 173 ? -7.317 3.783 2.472 1.00 98.12 173 GLY A CA 1
ATOM 1288 C C . GLY A 1 173 ? -8.372 4.143 1.422 1.00 98.12 173 GLY A C 1
ATOM 1289 O O . GLY A 1 173 ? -9.115 3.274 0.966 1.00 98.12 173 GLY A O 1
ATOM 1290 N N . ASP A 1 174 ? -8.415 5.412 1.004 1.00 98.38 174 ASP A N 1
ATOM 1291 C CA . ASP A 1 174 ? -9.318 5.874 -0.053 1.00 98.38 174 ASP A CA 1
ATOM 1292 C C . ASP A 1 174 ? -8.996 5.171 -1.397 1.00 98.38 174 ASP A C 1
ATOM 1294 O O . ASP A 1 174 ? -9.919 4.727 -2.079 1.00 98.38 174 ASP A O 1
ATOM 1298 N N . GLN A 1 175 ? -7.710 4.969 -1.729 1.00 97.81 175 GLN A N 1
ATOM 1299 C CA . GLN A 1 175 ? -7.287 4.201 -2.915 1.00 97.81 175 GLN A CA 1
ATOM 1300 C C . GLN A 1 175 ? -7.622 2.707 -2.808 1.00 97.81 175 GLN A C 1
ATOM 1302 O O . GLN A 1 175 ? -8.087 2.108 -3.775 1.00 97.81 175 GLN A O 1
ATOM 1307 N N . LEU A 1 176 ? -7.419 2.098 -1.637 1.00 98.38 176 LEU A N 1
ATOM 1308 C CA . LEU A 1 176 ? -7.723 0.685 -1.404 1.00 98.38 176 LEU A CA 1
ATOM 1309 C C . LEU A 1 176 ? -9.214 0.388 -1.615 1.00 98.38 176 LEU A C 1
ATOM 1311 O O . LEU A 1 176 ? -9.563 -0.599 -2.262 1.00 98.38 176 LEU A O 1
ATOM 1315 N N . LEU A 1 177 ? -10.097 1.256 -1.107 1.00 98.56 177 LEU A N 1
ATOM 1316 C CA . LEU A 1 177 ? -11.542 1.126 -1.314 1.00 98.56 177 LEU A CA 1
ATOM 1317 C C . LEU A 1 177 ? -11.927 1.256 -2.788 1.00 98.56 177 LEU A C 1
ATOM 1319 O O . LEU A 1 177 ? -12.711 0.443 -3.275 1.00 98.56 177 LEU A O 1
ATOM 1323 N N . GLU A 1 178 ? -11.368 2.245 -3.490 1.00 97.56 178 GLU A N 1
ATOM 1324 C CA . GLU A 1 178 ? -11.620 2.446 -4.920 1.00 97.56 178 GLU A CA 1
ATOM 1325 C C . GLU A 1 178 ? -11.189 1.219 -5.734 1.00 97.56 178 GLU A C 1
ATOM 1327 O O . GLU A 1 178 ? -11.941 0.743 -6.581 1.00 97.56 178 GLU A O 1
ATOM 1332 N N . LEU A 1 179 ? -10.010 0.662 -5.448 1.00 97.56 179 LEU A N 1
ATOM 1333 C CA . LEU A 1 179 ? -9.490 -0.517 -6.142 1.00 97.56 179 LEU A CA 1
ATOM 1334 C C . LEU A 1 179 ? -10.292 -1.785 -5.828 1.00 97.56 179 LEU A C 1
ATOM 1336 O O . LEU A 1 179 ? -10.582 -2.558 -6.741 1.00 97.56 179 LEU A O 1
ATOM 1340 N N . SER A 1 180 ? -10.685 -1.982 -4.566 1.00 98.12 180 SER A N 1
ATOM 1341 C CA . SER A 1 180 ? -11.541 -3.100 -4.153 1.00 98.12 180 SER A CA 1
ATOM 1342 C C . SER A 1 180 ? -12.886 -3.067 -4.875 1.00 98.12 180 SER A C 1
ATOM 1344 O O . SER A 1 180 ? -13.300 -4.082 -5.436 1.00 98.12 180 SER A O 1
ATOM 1346 N N . GLU A 1 181 ? -13.535 -1.900 -4.940 1.00 97.88 181 GLU A N 1
ATOM 1347 C CA . GLU A 1 181 ? -14.795 -1.734 -5.666 1.00 97.88 181 GLU A CA 1
ATOM 1348 C C . GLU A 1 181 ? -14.602 -1.934 -7.173 1.00 97.88 181 GLU A C 1
ATOM 1350 O O . GLU A 1 181 ? -15.328 -2.710 -7.796 1.00 97.88 181 GLU A O 1
ATOM 1355 N N . ARG A 1 182 ? -13.584 -1.288 -7.753 1.00 96.38 182 ARG A N 1
ATOM 1356 C CA . ARG A 1 182 ? -13.298 -1.328 -9.190 1.00 96.38 182 ARG A CA 1
ATOM 1357 C C . ARG A 1 182 ? -13.048 -2.741 -9.704 1.00 96.38 182 ARG A C 1
ATOM 1359 O O . ARG A 1 182 ? -13.508 -3.075 -10.794 1.00 96.38 182 ARG A O 1
ATOM 1366 N N . PHE A 1 183 ? -12.302 -3.549 -8.955 1.00 96.81 183 PHE A N 1
ATOM 1367 C CA . PHE A 1 183 ? -11.908 -4.892 -9.382 1.00 96.81 183 PHE A CA 1
ATOM 1368 C C . PHE A 1 183 ? -12.747 -6.013 -8.759 1.00 96.81 183 PHE A C 1
ATOM 1370 O O . PHE A 1 183 ? -12.525 -7.180 -9.087 1.00 96.81 183 PHE A O 1
ATOM 1377 N N . GLY A 1 184 ? -13.722 -5.678 -7.906 1.00 97.00 184 GLY A N 1
ATOM 1378 C CA . GLY A 1 184 ? -14.598 -6.649 -7.249 1.00 97.00 184 GLY A CA 1
ATOM 1379 C C . GLY A 1 184 ? -13.853 -7.574 -6.285 1.00 97.00 184 GLY A C 1
ATOM 1380 O O . GLY A 1 184 ? -14.158 -8.763 -6.222 1.00 97.00 184 GLY A O 1
ATOM 1381 N N . VAL A 1 185 ? -12.853 -7.047 -5.577 1.00 97.56 185 VAL A N 1
ATOM 1382 C CA . VAL A 1 185 ? -11.958 -7.827 -4.712 1.00 97.56 185 VAL A CA 1
ATOM 1383 C C . VAL A 1 185 ? -12.430 -7.772 -3.265 1.00 97.56 185 VAL A C 1
ATOM 1385 O O . VAL A 1 185 ? -12.608 -6.688 -2.702 1.00 97.56 185 VAL A O 1
ATOM 1388 N N . GLU A 1 186 ? -12.598 -8.941 -2.646 1.00 97.69 186 GLU A N 1
ATOM 1389 C CA . GLU A 1 186 ? -12.819 -9.048 -1.205 1.00 97.69 186 GLU A CA 1
ATOM 1390 C C . GLU A 1 186 ? -11.501 -8.817 -0.461 1.00 97.69 186 GLU A C 1
ATOM 1392 O O . GLU A 1 186 ? -10.525 -9.530 -0.680 1.00 97.69 186 GLU A O 1
ATOM 1397 N N . LEU A 1 187 ? -11.490 -7.814 0.419 1.00 97.88 187 LEU A N 1
ATOM 1398 C CA . LEU A 1 187 ? -10.338 -7.511 1.266 1.00 97.88 187 LEU A CA 1
ATOM 1399 C C . LEU A 1 187 ? -10.083 -8.632 2.274 1.00 97.88 187 LEU A C 1
ATOM 1401 O O . LEU A 1 187 ? -11.029 -9.208 2.823 1.00 97.88 187 LEU A O 1
ATOM 1405 N N . ASP A 1 188 ? -8.817 -8.883 2.579 1.00 97.00 188 ASP A N 1
ATOM 1406 C CA . ASP A 1 188 ? -8.434 -9.745 3.690 1.00 97.00 188 ASP A CA 1
ATOM 1407 C C . ASP A 1 188 ? -8.812 -9.136 5.061 1.00 97.00 188 ASP A C 1
ATOM 1409 O O . ASP A 1 188 ? -9.458 -8.087 5.174 1.00 97.00 188 ASP A O 1
ATOM 1413 N N . ALA A 1 189 ? -8.482 -9.843 6.142 1.00 96.62 189 ALA A N 1
ATOM 1414 C CA . ALA A 1 189 ? -8.805 -9.401 7.490 1.00 96.62 189 ALA A CA 1
ATOM 1415 C C . ALA A 1 189 ? -8.106 -8.090 7.890 1.00 96.62 189 ALA A C 1
ATOM 1417 O O . ALA A 1 189 ? -8.709 -7.307 8.622 1.00 96.62 189 ALA A O 1
ATOM 1418 N N . GLU A 1 190 ? -6.868 -7.850 7.457 1.00 95.25 190 GLU A N 1
ATOM 1419 C CA . GLU A 1 190 ? -6.100 -6.653 7.819 1.00 95.25 190 GLU A CA 1
ATOM 1420 C C . GLU A 1 190 ? -6.587 -5.444 7.012 1.00 95.25 190 GLU A C 1
ATOM 1422 O O . GLU A 1 190 ? -6.929 -4.403 7.583 1.00 95.25 190 GLU A O 1
ATOM 1427 N N . ASP A 1 191 ? -6.755 -5.616 5.705 1.00 97.44 191 ASP A N 1
ATOM 1428 C CA . ASP A 1 191 ? -7.250 -4.589 4.796 1.00 97.44 191 ASP A CA 1
ATOM 1429 C C . ASP A 1 191 ? -8.711 -4.212 5.078 1.00 97.44 191 ASP A C 1
ATOM 1431 O O . ASP A 1 191 ? -9.092 -3.045 4.951 1.00 97.44 191 ASP A O 1
ATOM 1435 N N . GLU A 1 192 ? -9.550 -5.143 5.548 1.00 98.06 192 GLU A N 1
ATOM 1436 C CA . GLU A 1 192 ? -10.907 -4.800 5.994 1.00 98.06 192 GLU A CA 1
ATOM 1437 C C . GLU A 1 192 ? -10.889 -3.904 7.249 1.00 98.06 192 GLU A C 1
ATOM 1439 O O . GLU A 1 192 ? -11.774 -3.055 7.405 1.00 98.06 192 GLU A O 1
ATOM 1444 N N . ILE A 1 193 ? -9.883 -4.015 8.129 1.00 97.62 193 ILE A N 1
ATOM 1445 C CA . ILE A 1 193 ? -9.707 -3.073 9.252 1.00 97.62 193 ILE A CA 1
ATOM 1446 C C . ILE A 1 193 ? -9.321 -1.690 8.716 1.00 97.62 193 ILE A C 1
ATOM 1448 O O . ILE A 1 193 ? -9.882 -0.679 9.158 1.00 97.62 193 ILE A O 1
ATOM 1452 N N . VAL A 1 194 ? -8.416 -1.624 7.736 1.00 98.00 194 VAL A N 1
ATOM 1453 C CA . VAL A 1 194 ? -8.050 -0.364 7.070 1.00 98.00 194 VAL A CA 1
ATOM 1454 C C . VAL A 1 194 ? -9.285 0.265 6.422 1.00 98.00 194 VAL A C 1
ATOM 1456 O O . VAL A 1 194 ? -9.592 1.433 6.673 1.00 98.00 194 VAL A O 1
ATOM 1459 N N . ALA A 1 195 ? -10.070 -0.509 5.673 1.00 98.25 195 ALA A N 1
ATOM 1460 C CA . ALA A 1 195 ? -11.326 -0.076 5.068 1.00 98.25 195 ALA A CA 1
ATOM 1461 C C . ALA A 1 195 ? -12.346 0.417 6.109 1.00 98.25 195 ALA A C 1
ATOM 1463 O O . ALA A 1 195 ? -13.005 1.445 5.909 1.00 98.25 195 ALA A O 1
ATOM 1464 N N . PHE A 1 196 ? -12.466 -0.279 7.243 1.00 98.31 196 PHE A N 1
ATOM 1465 C CA . PHE A 1 196 ? -13.334 0.108 8.355 1.00 98.31 196 PHE A CA 1
ATOM 1466 C C . PHE A 1 196 ? -12.984 1.499 8.904 1.00 98.31 196 PHE A C 1
ATOM 1468 O O . PHE A 1 196 ? -13.886 2.322 9.118 1.00 98.31 196 PHE A O 1
ATOM 1475 N N . LEU A 1 197 ? -11.691 1.766 9.116 1.00 98.38 197 LEU A N 1
ATOM 1476 C CA . LEU A 1 197 ? -11.189 3.055 9.598 1.00 98.38 197 LEU A CA 1
ATOM 1477 C C . LEU A 1 197 ? -11.309 4.147 8.529 1.00 98.38 197 LEU A C 1
ATOM 1479 O O . LEU A 1 197 ? -11.733 5.264 8.839 1.00 98.38 197 LEU A O 1
ATOM 1483 N N . THR A 1 198 ? -11.018 3.811 7.271 1.00 98.44 198 THR A N 1
ATOM 1484 C CA . THR A 1 198 ? -11.115 4.708 6.109 1.00 98.44 198 THR A CA 1
ATOM 1485 C C . THR A 1 198 ? -12.520 5.283 5.978 1.00 98.44 198 THR A C 1
ATOM 1487 O O . THR A 1 198 ? -12.690 6.502 5.922 1.00 98.44 198 THR A O 1
ATOM 1490 N N . LYS A 1 199 ? -13.548 4.421 6.008 1.00 98.12 199 LYS A N 1
ATOM 1491 C CA . LYS A 1 199 ? -14.965 4.818 5.888 1.00 98.12 199 LYS A CA 1
ATOM 1492 C C . LYS A 1 199 ? -15.417 5.758 7.009 1.00 98.12 199 LYS A C 1
ATOM 1494 O O . LYS A 1 199 ? -16.354 6.529 6.826 1.00 98.12 199 LYS A O 1
ATOM 1499 N N . ARG A 1 200 ? -14.749 5.716 8.16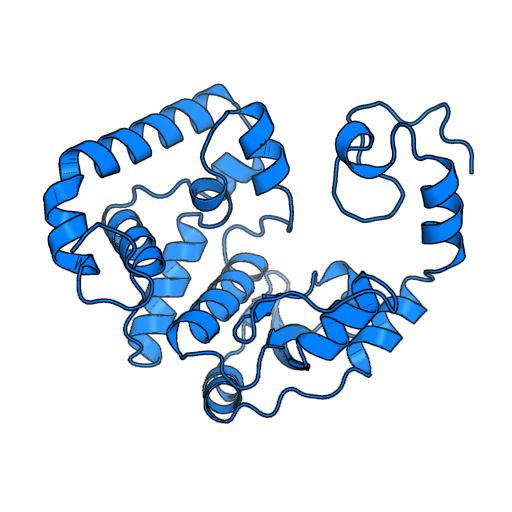4 1.00 97.81 200 ARG A N 1
ATOM 1500 C CA . ARG A 1 200 ? -15.024 6.575 9.327 1.00 97.81 200 ARG A CA 1
ATOM 1501 C C . ARG A 1 200 ? -14.118 7.806 9.399 1.00 97.81 200 ARG A C 1
ATOM 1503 O O . ARG A 1 200 ? -14.236 8.572 10.353 1.00 97.81 200 ARG A O 1
ATOM 1510 N N . LYS A 1 201 ? -13.222 7.997 8.423 1.00 97.62 201 LYS A N 1
ATOM 1511 C CA . LYS A 1 201 ? -12.178 9.034 8.427 1.00 97.62 201 LYS A CA 1
ATOM 1512 C C . LYS A 1 201 ? -11.338 9.014 9.711 1.00 97.62 201 LYS A C 1
ATOM 1514 O O . LYS A 1 201 ? -11.065 10.051 10.313 1.00 97.62 201 LYS A O 1
ATOM 1519 N N . MET A 1 202 ? -10.993 7.800 10.148 1.00 97.56 202 MET A N 1
ATOM 1520 C CA . MET A 1 202 ? -10.202 7.537 11.353 1.00 97.56 202 MET A CA 1
ATOM 1521 C C . MET A 1 202 ? -8.774 7.082 11.048 1.00 97.56 202 MET A C 1
ATOM 1523 O O . MET A 1 202 ? -8.031 6.840 11.987 1.00 97.56 202 MET A O 1
ATOM 1527 N N . LEU A 1 203 ? -8.364 6.973 9.781 1.00 97.56 203 LEU A N 1
ATOM 1528 C CA . LEU A 1 203 ? -6.944 6.820 9.463 1.00 97.56 203 LEU A CA 1
ATOM 1529 C C . LEU A 1 203 ? -6.213 8.156 9.617 1.00 97.56 203 LEU A C 1
ATOM 1531 O O . LEU A 1 203 ? -6.803 9.238 9.537 1.00 97.56 203 LEU A O 1
ATOM 1535 N N . LEU A 1 204 ? -4.903 8.077 9.836 1.00 95.94 204 LEU A N 1
ATOM 1536 C CA . LEU A 1 204 ? -4.053 9.253 9.954 1.00 95.94 204 LEU A CA 1
ATOM 1537 C C . LEU A 1 204 ? -3.908 9.934 8.582 1.00 95.94 204 LEU A C 1
ATOM 1539 O O . LEU A 1 204 ? -3.568 9.261 7.612 1.00 95.94 204 LEU A O 1
ATOM 1543 N N . PRO A 1 205 ? -4.117 11.258 8.467 1.00 95.44 205 PRO A N 1
ATOM 1544 C CA . PRO A 1 205 ? -3.852 11.961 7.217 1.00 95.44 205 PRO A CA 1
ATOM 1545 C C . PRO A 1 205 ? -2.365 11.905 6.854 1.00 95.44 205 PRO A C 1
ATOM 1547 O O . PRO A 1 205 ? -1.505 12.178 7.699 1.00 95.44 205 PRO A O 1
ATOM 1550 N N . GLY A 1 206 ? -2.057 11.655 5.585 1.00 93.88 206 GLY A N 1
ATOM 1551 C CA . GLY A 1 206 ? -0.697 11.587 5.064 1.00 93.88 206 GLY A CA 1
ATOM 1552 C C . GLY A 1 206 ? 0.121 12.840 5.364 1.00 93.88 206 GLY A C 1
ATOM 1553 O O . GLY A 1 206 ? 1.267 12.746 5.806 1.00 93.88 206 GLY A O 1
ATOM 1554 N N . ARG A 1 207 ? -0.495 14.024 5.245 1.00 92.62 207 ARG A N 1
ATOM 1555 C CA . ARG A 1 207 ? 0.135 15.310 5.608 1.00 92.62 207 ARG A CA 1
ATOM 1556 C C . ARG A 1 207 ? 0.627 15.357 7.059 1.00 92.62 207 ARG A C 1
ATOM 1558 O O . ARG A 1 207 ? 1.723 15.840 7.320 1.00 92.62 207 ARG A O 1
ATOM 1565 N N . LEU A 1 208 ? -0.141 14.790 7.991 1.00 92.44 208 LEU A N 1
ATOM 1566 C CA . LEU A 1 208 ? 0.189 14.801 9.416 1.00 92.44 208 LEU A CA 1
ATOM 1567 C C . LEU A 1 208 ? 1.388 13.886 9.701 1.00 92.44 208 LEU A C 1
ATOM 1569 O O . LEU A 1 208 ? 2.301 14.242 10.448 1.00 92.44 208 LEU A O 1
ATOM 1573 N N . ILE A 1 209 ? 1.428 12.726 9.041 1.00 91.88 209 ILE A N 1
ATOM 1574 C CA . ILE A 1 209 ? 2.577 11.811 9.073 1.00 91.88 209 ILE A CA 1
ATOM 1575 C C . ILE A 1 209 ? 3.798 12.467 8.406 1.00 91.88 209 ILE A C 1
ATOM 1577 O O . ILE A 1 209 ? 4.934 12.309 8.864 1.00 91.88 209 ILE A O 1
ATOM 1581 N N . ALA A 1 210 ? 3.586 13.225 7.327 1.00 89.44 210 ALA A N 1
ATOM 1582 C CA . ALA A 1 210 ? 4.645 13.889 6.584 1.00 89.44 210 ALA A CA 1
ATOM 1583 C C . ALA A 1 210 ? 5.328 14.993 7.408 1.00 89.44 210 ALA A C 1
ATOM 1585 O O . ALA A 1 210 ? 6.560 15.061 7.426 1.00 89.44 210 ALA A O 1
ATOM 1586 N N . GLU A 1 211 ? 4.554 15.810 8.114 1.00 87.44 211 GLU A N 1
ATOM 1587 C CA . GLU A 1 211 ? 5.052 16.895 8.963 1.00 87.44 211 GLU A CA 1
ATOM 1588 C C . GLU A 1 211 ? 5.807 16.374 10.194 1.00 87.44 211 GLU A C 1
ATOM 1590 O O . GLU A 1 211 ? 6.739 17.021 10.668 1.00 87.44 211 GLU A O 1
ATOM 1595 N N . GLY A 1 212 ? 5.459 15.180 10.690 1.00 72.88 212 GLY A N 1
ATOM 1596 C CA . GLY A 1 212 ? 6.149 14.554 11.821 1.00 72.88 212 GLY A CA 1
ATOM 1597 C C . GLY A 1 212 ? 6.001 15.330 13.134 1.00 72.88 212 GLY A C 1
ATOM 1598 O O . GLY A 1 212 ? 6.817 15.156 14.039 1.00 72.88 212 GLY A O 1
ATOM 1599 N N . ASN A 1 213 ? 4.982 16.189 13.243 1.00 77.19 213 ASN A N 1
ATOM 1600 C CA . ASN A 1 213 ? 4.665 16.908 14.469 1.00 77.19 213 ASN A CA 1
ATOM 1601 C C . ASN A 1 213 ? 4.136 15.922 15.520 1.00 77.19 213 ASN A C 1
ATOM 1603 O O . ASN A 1 213 ? 2.990 15.473 15.457 1.00 77.19 213 ASN A O 1
ATOM 1607 N N . SER A 1 214 ? 4.994 15.565 16.477 1.00 76.75 214 SER A N 1
ATOM 1608 C CA . SER A 1 214 ? 4.744 14.456 17.396 1.00 76.75 214 SER A CA 1
ATOM 1609 C C . SER A 1 214 ? 3.461 14.605 18.213 1.00 76.75 214 SER A C 1
ATOM 1611 O O . SER A 1 214 ? 2.810 13.599 18.452 1.00 76.75 214 SER A O 1
ATOM 1613 N N . SER A 1 215 ? 3.064 15.808 18.640 1.00 87.44 215 SER A N 1
ATOM 1614 C CA . SER A 1 215 ? 1.897 15.965 19.525 1.00 87.44 215 SER A CA 1
ATOM 1615 C C . SER A 1 215 ? 0.571 15.706 18.807 1.00 87.44 215 SER A C 1
ATOM 1617 O O . SER A 1 215 ? -0.245 14.920 19.286 1.00 87.44 215 SER A O 1
ATOM 1619 N N . GLU A 1 216 ? 0.362 16.327 17.648 1.00 90.94 216 GLU A N 1
ATOM 1620 C CA . GLU A 1 216 ? -0.859 16.155 16.854 1.00 90.94 216 GLU A CA 1
ATOM 1621 C C . GLU A 1 216 ? -0.958 14.742 16.276 1.00 90.94 216 GLU A C 1
ATOM 1623 O O . GLU A 1 216 ? -2.027 14.130 16.309 1.00 90.94 216 GLU A O 1
ATOM 1628 N N . LEU A 1 217 ? 0.169 14.192 15.809 1.00 91.25 217 LEU A N 1
ATOM 1629 C CA . LEU A 1 217 ? 0.237 12.825 15.304 1.00 91.25 217 LEU A CA 1
ATOM 1630 C C . LEU A 1 217 ? -0.093 11.800 16.400 1.00 91.25 217 LEU A C 1
ATOM 1632 O O . LEU A 1 217 ? -0.856 10.868 16.150 1.00 91.25 217 LEU A O 1
ATOM 1636 N N . LEU A 1 218 ? 0.432 11.984 17.619 1.00 92.75 218 LEU A N 1
ATOM 1637 C CA . LEU A 1 218 ? 0.110 11.132 18.767 1.00 92.75 218 LEU A CA 1
ATOM 1638 C C . LEU A 1 218 ? -1.370 11.223 19.137 1.00 92.75 218 LEU A C 1
ATOM 1640 O O . LEU A 1 218 ? -2.018 10.189 19.263 1.00 92.75 218 LEU A O 1
ATOM 1644 N N . ALA A 1 219 ? -1.924 12.432 19.239 1.00 94.00 219 ALA A N 1
ATOM 1645 C CA . ALA A 1 219 ? -3.334 12.620 19.574 1.00 94.00 219 ALA A CA 1
ATOM 1646 C C . ALA A 1 219 ? -4.268 11.961 18.539 1.00 94.00 219 ALA A C 1
ATOM 1648 O O . ALA A 1 219 ? -5.254 11.313 18.900 1.00 94.00 219 ALA A O 1
ATOM 1649 N N . ALA A 1 220 ? -3.947 12.082 17.247 1.00 94.81 220 ALA A N 1
ATOM 1650 C CA . ALA A 1 220 ? -4.688 11.416 16.178 1.00 94.81 220 ALA A CA 1
ATOM 1651 C C . ALA A 1 220 ? -4.538 9.883 16.239 1.00 94.81 220 ALA A C 1
ATOM 1653 O O . ALA A 1 220 ? -5.521 9.152 16.080 1.00 94.81 220 ALA A O 1
ATOM 1654 N N . GLY A 1 221 ? -3.332 9.386 16.528 1.00 94.75 221 GLY A N 1
ATOM 1655 C CA . GLY A 1 221 ? -3.067 7.959 16.702 1.00 94.75 221 GLY A CA 1
ATOM 1656 C C . GLY A 1 221 ? -3.833 7.363 17.883 1.00 94.75 221 GLY A C 1
ATOM 1657 O O . GLY A 1 221 ? -4.512 6.352 17.728 1.00 94.75 221 GLY A O 1
ATOM 1658 N N . GLU A 1 222 ? -3.820 8.024 19.041 1.00 94.75 222 GLU A N 1
ATOM 1659 C CA . GLU A 1 222 ? -4.583 7.616 20.227 1.00 94.75 222 GLU A CA 1
ATOM 1660 C C . GLU A 1 222 ? -6.088 7.570 19.957 1.00 94.75 222 GLU A C 1
ATOM 1662 O O . GLU A 1 222 ? -6.768 6.627 20.367 1.00 94.75 222 GLU A O 1
ATOM 1667 N N . LYS A 1 223 ? -6.615 8.563 19.231 1.00 96.56 223 LYS A N 1
ATOM 1668 C CA . LYS A 1 223 ? -8.019 8.574 18.813 1.00 96.56 223 LYS A CA 1
ATOM 1669 C C . LYS A 1 223 ? -8.350 7.358 17.945 1.00 96.56 223 LYS A C 1
ATOM 1671 O O . LYS A 1 223 ? -9.365 6.708 18.181 1.00 96.56 223 LYS A O 1
ATOM 1676 N N . THR A 1 224 ? -7.486 7.035 16.985 1.00 96.94 224 THR A N 1
ATOM 1677 C CA . THR A 1 224 ? -7.639 5.864 16.105 1.00 96.94 224 THR A CA 1
ATOM 1678 C C . THR A 1 224 ? -7.642 4.565 16.911 1.00 96.94 224 THR A C 1
ATOM 1680 O O . THR A 1 224 ? -8.541 3.738 16.764 1.00 96.94 224 THR A O 1
ATOM 1683 N N . MET A 1 225 ? -6.689 4.416 17.835 1.00 95.69 225 MET A N 1
ATOM 1684 C CA . MET A 1 225 ? -6.588 3.243 18.710 1.00 95.69 225 MET A CA 1
ATOM 1685 C C . MET A 1 225 ? -7.811 3.080 19.616 1.00 95.69 225 MET A C 1
ATOM 1687 O O . MET A 1 225 ? -8.278 1.959 19.815 1.00 95.69 225 MET A O 1
ATOM 1691 N N . ARG A 1 226 ? -8.367 4.184 20.128 1.00 97.06 226 ARG A N 1
ATOM 1692 C CA . ARG A 1 226 ? -9.606 4.157 20.914 1.00 97.06 226 ARG A CA 1
ATOM 1693 C C . ARG A 1 226 ? -10.784 3.654 20.084 1.00 97.06 226 ARG A C 1
ATOM 1695 O O . ARG A 1 226 ? -11.507 2.782 20.541 1.00 97.06 226 ARG A O 1
ATOM 1702 N N . VAL A 1 227 ? -10.929 4.122 18.841 1.00 97.00 227 VAL A N 1
ATOM 1703 C CA . VAL A 1 227 ? -11.979 3.632 17.929 1.00 97.00 227 VAL A CA 1
ATOM 1704 C C . VAL A 1 227 ? -11.843 2.131 17.669 1.00 97.00 227 VAL A C 1
ATOM 1706 O O . VAL A 1 227 ? -12.852 1.427 17.679 1.00 97.00 227 VAL A O 1
ATOM 1709 N N . LEU A 1 228 ? -10.619 1.628 17.472 1.00 96.12 228 LEU A N 1
ATOM 1710 C CA . LEU A 1 228 ? -10.368 0.192 17.306 1.00 96.12 228 LEU A CA 1
ATOM 1711 C C . LEU A 1 228 ? -10.767 -0.614 18.550 1.00 96.12 228 LEU A C 1
ATOM 1713 O O . LEU A 1 228 ? -11.361 -1.681 18.417 1.00 96.12 228 LEU A O 1
ATOM 1717 N N . GLN A 1 229 ? -10.471 -0.106 19.750 1.00 96.38 229 GLN A N 1
ATOM 1718 C CA . GLN A 1 229 ? -10.874 -0.746 21.007 1.00 96.38 229 GLN A CA 1
ATOM 1719 C C . GLN A 1 229 ? -12.394 -0.744 21.190 1.00 96.38 229 GLN A C 1
ATOM 1721 O O . GLN A 1 229 ? -12.973 -1.800 21.441 1.00 96.38 229 GLN A O 1
ATOM 1726 N N . ASP A 1 230 ? -13.035 0.410 21.010 1.00 97.75 230 ASP A N 1
ATOM 1727 C CA . ASP A 1 230 ? -14.479 0.579 21.194 1.00 97.75 230 ASP A CA 1
ATOM 1728 C C . ASP A 1 230 ? -15.286 -0.220 20.156 1.00 97.75 230 ASP A C 1
ATOM 1730 O O . ASP A 1 230 ? -16.394 -0.673 20.435 1.00 97.75 230 ASP A O 1
ATOM 1734 N N . SER A 1 231 ? -14.719 -0.433 18.963 1.00 97.31 231 SER A N 1
ATOM 1735 C CA . SER A 1 231 ? -15.365 -1.151 17.855 1.00 97.31 231 SER A CA 1
ATOM 1736 C C . SER A 1 231 ? -14.902 -2.603 17.710 1.00 97.31 231 SER A C 1
ATOM 1738 O O . SER A 1 231 ? -15.186 -3.228 16.687 1.00 97.31 231 SER A O 1
ATOM 1740 N N . LYS A 1 232 ? -14.180 -3.158 18.695 1.00 95.94 232 LYS A N 1
ATOM 1741 C CA . LYS A 1 232 ? -13.534 -4.477 18.594 1.00 95.94 232 LYS A CA 1
ATOM 1742 C C . LYS A 1 232 ? -14.489 -5.583 18.142 1.00 95.94 232 LYS A C 1
ATOM 1744 O O . LYS A 1 232 ? -14.138 -6.357 17.254 1.00 95.94 232 LYS A O 1
ATOM 1749 N N . ASP A 1 233 ? -15.682 -5.659 18.727 1.00 96.06 233 ASP A N 1
ATOM 1750 C CA . ASP A 1 233 ? -16.648 -6.716 18.407 1.00 96.06 233 ASP A CA 1
ATOM 1751 C C . ASP A 1 233 ? -17.246 -6.544 17.002 1.00 96.06 233 ASP A C 1
ATOM 1753 O O . ASP A 1 233 ? -17.422 -7.530 16.284 1.00 96.06 233 ASP A O 1
ATOM 1757 N N . GLU A 1 234 ? -17.492 -5.298 16.572 1.00 97.38 234 GLU A N 1
ATOM 1758 C CA . GLU A 1 234 ? -17.945 -4.996 15.206 1.00 97.38 234 GLU A CA 1
ATOM 1759 C C . GLU A 1 234 ? -16.871 -5.384 14.184 1.00 97.38 234 GLU A C 1
ATOM 1761 O O . GLU A 1 234 ? -17.167 -6.058 13.196 1.00 97.38 234 GLU A O 1
ATOM 1766 N N . ILE A 1 235 ? -15.621 -4.988 14.433 1.00 96.38 235 ILE A N 1
ATOM 1767 C CA . ILE A 1 235 ? -14.479 -5.327 13.582 1.00 96.38 235 ILE A CA 1
ATOM 1768 C C . ILE A 1 235 ? -14.340 -6.846 13.504 1.00 96.38 235 ILE A C 1
ATOM 1770 O O . ILE A 1 235 ? -14.315 -7.403 12.409 1.00 96.38 235 ILE A O 1
ATOM 1774 N N . ASN A 1 236 ? -14.346 -7.533 14.647 1.00 96.25 236 ASN A N 1
ATOM 1775 C CA . ASN A 1 236 ? -14.223 -8.985 14.701 1.00 96.25 236 ASN A CA 1
ATOM 1776 C C . ASN A 1 236 ? -15.325 -9.692 13.894 1.00 96.25 236 ASN A C 1
ATOM 1778 O O . ASN A 1 236 ? -15.046 -10.623 13.142 1.00 96.25 236 ASN A O 1
ATOM 1782 N N . ALA A 1 237 ? -16.575 -9.228 13.994 1.00 96.50 237 ALA A N 1
ATOM 1783 C CA . ALA A 1 237 ? -17.686 -9.779 13.223 1.00 96.50 237 ALA A CA 1
ATOM 1784 C C . ALA A 1 237 ? -17.489 -9.646 11.701 1.00 96.50 237 ALA A C 1
ATOM 1786 O O . ALA A 1 237 ? -17.932 -10.527 10.961 1.00 96.50 237 ALA A O 1
ATOM 1787 N N . ARG A 1 238 ? -16.810 -8.583 11.243 1.00 96.00 238 ARG A N 1
ATOM 1788 C CA . ARG A 1 238 ? -16.500 -8.332 9.824 1.00 96.00 238 ARG A CA 1
ATOM 1789 C C . ARG A 1 238 ? -15.348 -9.183 9.296 1.00 96.00 238 ARG A C 1
ATOM 1791 O O . ARG A 1 238 ? -15.395 -9.581 8.134 1.00 96.00 238 ARG A O 1
ATOM 1798 N N . ILE A 1 239 ? -14.333 -9.443 10.124 1.00 96.69 239 ILE A N 1
ATOM 1799 C CA . ILE A 1 239 ? -13.065 -10.035 9.664 1.00 96.69 239 ILE A CA 1
ATOM 1800 C C . ILE A 1 239 ? -12.895 -11.519 9.993 1.00 96.69 239 ILE A C 1
ATOM 1802 O O . ILE A 1 239 ? -12.086 -12.181 9.357 1.00 96.69 239 ILE A O 1
ATOM 1806 N N . ARG A 1 240 ? -13.663 -12.080 10.939 1.00 96.00 240 ARG A N 1
ATOM 1807 C CA . ARG A 1 240 ? -13.475 -13.463 11.435 1.00 96.00 240 ARG A CA 1
ATOM 1808 C C . ARG A 1 240 ? -13.518 -14.574 10.378 1.00 96.00 240 ARG A C 1
ATOM 1810 O O . ARG A 1 240 ? -13.036 -15.671 10.634 1.00 96.00 240 ARG A O 1
ATOM 1817 N N . ASN A 1 241 ? -14.141 -14.312 9.230 1.00 94.81 241 ASN A N 1
ATOM 1818 C CA . ASN A 1 241 ? -14.281 -15.272 8.132 1.00 94.81 241 ASN A CA 1
ATOM 1819 C C . ASN A 1 241 ? -13.385 -14.935 6.930 1.00 94.81 241 ASN A C 1
ATOM 1821 O O . ASN A 1 241 ? -13.482 -15.607 5.908 1.00 94.81 241 ASN A O 1
ATOM 1825 N N . ARG A 1 242 ? -12.555 -13.893 7.032 1.00 95.06 242 ARG A N 1
ATOM 1826 C CA . ARG A 1 242 ? -11.688 -13.426 5.948 1.00 95.06 242 ARG A CA 1
ATOM 1827 C C . ARG A 1 242 ? -10.315 -14.082 6.022 1.00 95.06 242 ARG A C 1
ATOM 1829 O O . ARG A 1 242 ? -9.889 -14.548 7.084 1.00 95.06 242 ARG A O 1
ATOM 1836 N N . ALA A 1 243 ? -9.623 -14.106 4.886 1.00 93.00 243 ALA A N 1
ATOM 1837 C CA . ALA A 1 243 ? -8.233 -14.543 4.813 1.00 93.00 243 ALA A CA 1
ATOM 1838 C C . ALA A 1 243 ? -7.356 -13.736 5.788 1.00 93.00 243 ALA A C 1
ATOM 1840 O O . ALA A 1 243 ? -7.644 -12.580 6.082 1.00 93.00 243 ALA A O 1
ATOM 1841 N N . GLY A 1 244 ? -6.317 -14.363 6.342 1.00 89.19 244 GLY A N 1
ATOM 1842 C CA . GLY A 1 244 ? -5.392 -13.697 7.268 1.00 89.19 244 GLY A CA 1
ATOM 1843 C C . GLY A 1 244 ? -5.914 -13.470 8.696 1.00 89.19 244 GLY A C 1
ATOM 1844 O O . GLY A 1 244 ? -5.151 -13.023 9.548 1.00 89.19 244 GLY A O 1
ATOM 1845 N N . TYR A 1 245 ? -7.168 -13.811 9.022 1.00 92.56 245 TYR A N 1
ATOM 1846 C CA . TYR A 1 245 ? -7.677 -13.659 10.389 1.00 92.56 245 TYR A CA 1
ATOM 1847 C C . TYR A 1 245 ? -6.913 -14.535 11.400 1.00 92.56 245 TYR A C 1
ATOM 1849 O O . TYR A 1 245 ? -6.842 -15.757 11.264 1.00 92.56 245 TYR A O 1
ATOM 1857 N N . THR A 1 246 ? -6.379 -13.909 12.453 1.00 86.31 246 THR A N 1
ATOM 1858 C CA . THR A 1 246 ? -5.569 -14.568 13.500 1.00 86.31 246 THR A CA 1
ATOM 1859 C C . THR A 1 246 ? -6.254 -14.657 14.866 1.00 86.31 246 THR A C 1
ATOM 1861 O O . THR A 1 246 ? -5.685 -15.221 15.803 1.00 86.31 246 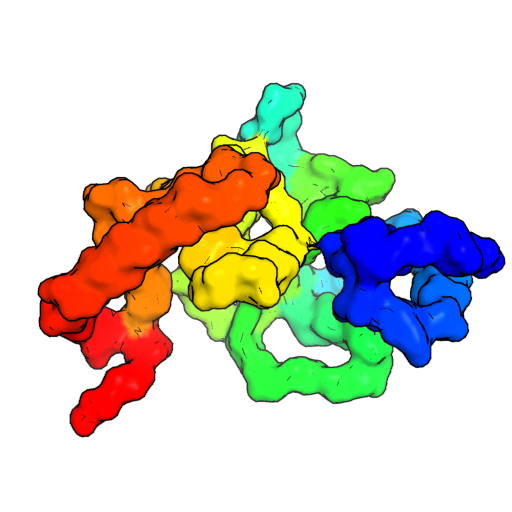THR A O 1
ATOM 1864 N N . GLY A 1 247 ? -7.471 -14.122 15.016 1.00 76.62 247 GLY A N 1
ATOM 1865 C CA . GLY A 1 247 ? -8.219 -14.249 16.266 1.00 76.62 247 GLY A CA 1
ATOM 1866 C C . GLY A 1 247 ? -8.578 -15.713 16.531 1.00 76.62 247 GLY A C 1
ATOM 1867 O O . GLY A 1 247 ? -8.959 -16.442 15.618 1.00 76.62 247 GLY A O 1
ATOM 1868 N N . GLY A 1 248 ? -8.383 -16.171 17.770 1.00 59.09 248 GLY A N 1
ATOM 1869 C CA . GLY A 1 248 ? -8.601 -17.571 18.141 1.00 59.09 248 GLY A CA 1
ATOM 1870 C C . GLY A 1 248 ? -9.979 -18.075 17.699 1.00 59.09 248 GLY A C 1
ATOM 1871 O O . GLY A 1 248 ? -10.977 -17.388 17.914 1.00 59.09 248 GLY A O 1
ATOM 1872 N N . LYS A 1 249 ? -10.002 -19.255 17.067 1.00 46.06 249 LYS A N 1
ATOM 1873 C CA . LYS A 1 249 ? -11.234 -20.016 16.816 1.00 46.06 249 LYS A CA 1
ATOM 1874 C C . LYS A 1 249 ? -11.961 -20.331 18.119 1.00 46.06 249 LYS A C 1
ATOM 1876 O O . LYS A 1 249 ? -11.261 -20.647 19.108 1.00 46.06 249 LYS A O 1
#

Secondary structure (DSSP, 8-state):
---TT--TTSBPTTSSSSBGGGTTTT-HHHHHHHHHS--HHHHHHHHHTSPPP--HHHHHHHHT--EE-TTS-EEEEEEEEHHHHHHHHH-SS---S-SS-EEEE-GGGTTTT-TTEEEEEE-TT--HHHHHHHHHHHHHHHHS--PPTTHHHHHHHHH---HHHHHS-HHHHHHHHHHHHHHTPPP-HHHHHHHHHHHTT-SPPHHHHHHT-HHHHHHHHHHHHHHHHHTHHHHHHHHTTSTT--S--

Radius of gyration: 19.06 Å; chains: 1; bounding box: 52×37×39 Å